Protein AF-A0A7S2MUM1-F1 (afdb_monomer)

Radius of gyration: 34.31 Å; Cα contacts (8 Å, |Δi|>4): 125; chains: 1; bounding box: 69×35×96 Å

Nearest PDB structures (foldseek):
  5k7v-assembly1_B  TM=5.198E-01  e=1.177E+00  synthetic construct
  7ue2-assembly1_A  TM=4.155E-01  e=7.382E-01  synthetic construct
  8g9j-assembly1_A  TM=4.742E-01  e=2.431E+00  synthetic construct

Solvent-accessible surface area (backbone atoms only — not comparable to full-atom values): 13646 Å² total; per-residue (Å²): 119,76,67,60,58,59,56,66,73,64,61,62,87,84,67,59,63,68,58,55,53,50,53,53,51,54,48,50,51,52,51,52,49,68,75,41,61,90,79,54,55,72,70,56,47,46,49,49,49,51,53,50,50,54,51,50,51,60,54,61,71,70,62,79,48,74,71,55,45,60,56,48,52,52,54,51,51,54,53,48,48,60,50,43,73,69,44,87,51,63,70,55,51,50,52,52,52,51,52,50,52,52,52,49,54,53,50,48,52,66,68,55,75,78,73,93,59,60,93,79,36,71,68,54,51,50,55,53,50,50,54,51,50,52,53,48,45,51,52,51,46,49,52,52,49,54,54,50,49,54,53,52,51,49,51,53,51,52,51,51,51,51,51,49,55,53,49,52,55,49,48,48,62,72,76,32,97,68,64,73,48,61,44,99,82,49,20,24,73,50,72,34,72,65,47,48,55,64,58,47,72,83,40,94,65,69,67,66,72,33,46,62,54,77,76,46,89,48,71,66,56,41,52,50,50,50,56,53,52,57,55,68,72,74,112

pLDDT: mean 83.98, std 9.62, range [52.09, 95.69]

Sequence (235 aa):
MIWGEFVLRRGWPGVNTVQVTFLLSTYSVMLAIQVWPNMVNERTLDCWYALFSITQIACDSNIDNAEEFGLWGRLSAVAQLIAAFGCSRTRLVILVSLSMAVCRAILYAKIFPTTMASLFDPNVNIVVTEIICGLWIVAISHIFHAQTFVRLHRGVVEDALRHEVVAMTRLLDLTCDVVVEMDSGLRISRPSPKLAAMLMLGSNLPVVDSRLQDFMPLASDRVHLQTVGAGLLQD

Foldseek 3Di:
DVVVVVCVVPPPPPPDPVLVVVLVVLLVVLVVCVVCVVVDDLVRLLVSLVVSLVVLLVSLLPDQEPVCNLVSLVVSLVSLLSSLLSHLDLVSSVVSLVVSLVSSVVVLCNNPVDDPDDCPDVSVVSNVVSVVSSVVSSVVSVVSSVVVVVVVVVVVVVVVVVVVVVVVVVVCVVVDVFDFDADLQQAGQDGDPSRCVVQVVPDPDDNHRDHPLVSDPDPVVSVVCVVVSVVVVVD

Mean predicted aligned error: 9.88 Å

Structure (mmCIF, N/CA/C/O backbone):
data_AF-A0A7S2MUM1-F1
#
_entry.id   AF-A0A7S2MUM1-F1
#
loop_
_atom_site.group_PDB
_atom_site.id
_atom_site.type_symbol
_atom_site.label_atom_id
_atom_site.label_alt_id
_atom_site.label_comp_id
_atom_site.label_asym_id
_atom_site.label_entity_id
_atom_site.label_seq_id
_atom_site.pdbx_PDB_ins_code
_atom_site.Cartn_x
_atom_site.Cartn_y
_atom_site.Cartn_z
_atom_site.occupancy
_atom_site.B_iso_or_equiv
_atom_site.auth_seq_id
_atom_site.auth_comp_id
_atom_site.auth_asym_id
_atom_site.auth_atom_id
_atom_site.pdbx_PDB_model_num
ATOM 1 N N . MET A 1 1 ? -9.556 -3.168 -20.787 1.00 53.12 1 MET A N 1
ATOM 2 C CA . MET A 1 1 ? -9.884 -3.997 -21.971 1.00 53.12 1 MET A CA 1
ATOM 3 C C . MET A 1 1 ? -9.702 -3.258 -23.309 1.00 53.12 1 MET A C 1
ATOM 5 O O . MET A 1 1 ? -9.272 -3.891 -24.257 1.00 53.12 1 MET A O 1
ATOM 9 N N . ILE A 1 2 ? -9.901 -1.932 -23.390 1.00 54.66 2 ILE A N 1
ATOM 10 C CA . ILE A 1 2 ? -9.771 -1.136 -24.640 1.00 54.66 2 ILE A CA 1
ATOM 11 C C . ILE A 1 2 ? -8.324 -1.059 -25.190 1.00 54.66 2 ILE A C 1
ATOM 13 O O . ILE A 1 2 ? -8.114 -0.925 -26.391 1.00 54.66 2 ILE A O 1
ATOM 17 N N . TRP A 1 3 ? -7.305 -1.204 -24.338 1.00 53.31 3 TRP A N 1
ATOM 18 C CA . TRP A 1 3 ? -5.895 -1.127 -24.753 1.00 53.31 3 TRP A CA 1
ATOM 19 C C . TRP A 1 3 ? -5.422 -2.341 -25.576 1.00 53.31 3 TRP A C 1
ATOM 21 O O . TRP A 1 3 ? -4.585 -2.196 -26.462 1.00 53.31 3 TRP A O 1
ATOM 31 N N . GLY A 1 4 ? -5.988 -3.529 -25.325 1.00 52.62 4 GLY A N 1
ATOM 32 C CA . GLY A 1 4 ? -5.563 -4.773 -25.978 1.00 52.62 4 GLY A CA 1
ATOM 33 C C . GLY A 1 4 ? -5.896 -4.821 -27.472 1.00 52.62 4 GLY A C 1
ATOM 34 O O . GLY A 1 4 ? -5.051 -5.201 -28.278 1.00 52.62 4 GLY A O 1
ATOM 35 N N . GLU A 1 5 ? -7.089 -4.362 -27.865 1.00 57.06 5 GLU A N 1
ATOM 36 C CA . GLU A 1 5 ? -7.478 -4.307 -29.284 1.00 57.06 5 GLU A CA 1
ATOM 37 C C . GLU A 1 5 ? -6.692 -3.255 -30.076 1.00 57.06 5 GLU A C 1
ATOM 39 O O . GLU A 1 5 ? -6.423 -3.448 -31.263 1.00 57.06 5 GLU A O 1
ATOM 44 N N . PHE A 1 6 ? -6.285 -2.159 -29.427 1.00 57.50 6 PHE A N 1
ATOM 45 C CA . PHE A 1 6 ? -5.524 -1.098 -30.085 1.00 57.50 6 PHE A CA 1
ATOM 46 C C . PHE A 1 6 ? -4.098 -1.546 -30.442 1.00 57.50 6 PHE A C 1
ATOM 48 O O . PHE A 1 6 ? -3.583 -1.191 -31.503 1.00 57.50 6 PHE A O 1
ATOM 55 N N . VAL A 1 7 ? -3.484 -2.371 -29.589 1.00 57.62 7 VAL A N 1
ATOM 56 C CA . VAL A 1 7 ? -2.159 -2.963 -29.833 1.00 57.62 7 VAL A CA 1
ATOM 57 C C . VAL A 1 7 ? -2.226 -4.035 -30.928 1.00 57.62 7 VAL A C 1
ATOM 59 O O . VAL A 1 7 ? -1.378 -4.051 -31.818 1.00 57.62 7 VAL A O 1
ATOM 62 N N . LEU A 1 8 ? -3.265 -4.877 -30.925 1.00 57.12 8 LEU A N 1
ATOM 63 C CA . LEU A 1 8 ? -3.425 -5.964 -31.901 1.00 57.12 8 LEU A CA 1
ATOM 64 C C . LEU A 1 8 ? -3.762 -5.482 -33.322 1.00 57.12 8 LEU A C 1
ATOM 66 O O . LEU A 1 8 ? -3.285 -6.072 -34.287 1.00 57.12 8 LEU A O 1
ATOM 70 N N . ARG A 1 9 ? -4.549 -4.407 -33.487 1.00 58.41 9 ARG A N 1
ATOM 71 C CA . ARG A 1 9 ? -4.981 -3.947 -34.825 1.00 58.41 9 ARG A CA 1
ATOM 72 C C . ARG A 1 9 ? -3.955 -3.126 -35.599 1.00 58.41 9 ARG A C 1
ATOM 74 O O . ARG A 1 9 ? -4.070 -3.049 -36.818 1.00 58.41 9 ARG A O 1
ATOM 81 N N . ARG A 1 10 ? -2.992 -2.481 -34.933 1.00 58.22 10 ARG A N 1
ATOM 82 C CA . ARG A 1 10 ? -2.017 -1.608 -35.614 1.00 58.22 10 ARG A CA 1
ATOM 83 C C . ARG A 1 10 ? -0.700 -2.274 -35.980 1.00 58.22 10 ARG A C 1
ATOM 85 O O . ARG A 1 10 ? 0.097 -1.600 -36.616 1.00 58.22 10 ARG A O 1
ATOM 92 N N . GLY A 1 11 ? -0.497 -3.545 -35.616 1.00 52.09 11 GLY A N 1
ATOM 93 C CA . GLY A 1 11 ? 0.677 -4.329 -36.003 1.00 52.09 11 GLY A CA 1
ATOM 94 C C . GLY A 1 11 ? 1.958 -3.511 -35.901 1.00 52.09 11 GLY A C 1
ATOM 95 O O . GLY A 1 11 ? 2.538 -3.194 -36.930 1.00 52.09 11 GLY A O 1
ATOM 96 N N . TRP A 1 12 ? 2.330 -3.091 -34.687 1.00 61.88 12 TRP A N 1
ATOM 97 C CA . TRP A 1 12 ? 3.538 -2.293 -34.475 1.00 61.88 12 TRP A CA 1
ATOM 98 C C . TRP A 1 12 ? 4.744 -3.109 -34.958 1.00 61.88 12 TRP A C 1
ATOM 100 O O . TRP A 1 12 ? 5.074 -4.114 -34.320 1.00 61.88 12 TRP A O 1
ATOM 110 N N . PRO A 1 13 ? 5.367 -2.745 -36.091 1.00 58.22 13 PRO A N 1
ATOM 111 C CA . PRO A 1 13 ? 6.487 -3.508 -36.607 1.00 58.22 13 PRO A CA 1
ATOM 112 C C . PRO A 1 13 ? 7.651 -3.346 -35.624 1.00 58.22 13 PRO A C 1
ATOM 114 O O . PRO A 1 13 ? 8.069 -2.229 -35.345 1.00 58.22 13 PRO A O 1
ATOM 117 N N . GLY A 1 14 ? 8.122 -4.456 -35.054 1.00 62.84 14 GLY A N 1
ATOM 118 C CA . GLY A 1 14 ? 9.277 -4.490 -34.145 1.00 62.84 14 GLY A CA 1
ATOM 119 C C . GLY A 1 14 ? 8.963 -4.883 -32.701 1.00 62.84 14 GLY A C 1
ATOM 120 O O . GLY A 1 14 ? 9.815 -5.449 -32.030 1.00 62.84 14 GLY A O 1
ATOM 121 N N . VAL A 1 15 ? 7.729 -4.711 -32.211 1.00 67.69 15 VAL A N 1
ATOM 122 C CA . VAL A 1 15 ? 7.436 -5.090 -30.817 1.00 67.69 15 VAL A CA 1
ATOM 123 C C . VAL A 1 15 ? 7.332 -6.610 -30.694 1.00 67.69 15 VAL A C 1
ATOM 125 O O . VAL A 1 15 ? 6.412 -7.234 -31.227 1.00 67.69 15 VAL A O 1
ATOM 128 N N . ASN A 1 16 ? 8.262 -7.210 -29.952 1.00 77.94 16 ASN A N 1
ATOM 129 C CA . ASN A 1 16 ? 8.275 -8.642 -29.686 1.00 77.94 16 ASN A CA 1
ATOM 130 C C . ASN A 1 16 ? 7.025 -9.046 -28.877 1.00 77.94 16 ASN A C 1
ATOM 132 O O . ASN A 1 16 ? 6.930 -8.830 -27.666 1.00 77.94 16 ASN A O 1
ATOM 136 N N . THR A 1 17 ? 6.037 -9.626 -29.563 1.00 77.69 17 THR A N 1
ATOM 137 C CA . THR A 1 17 ? 4.733 -10.027 -28.999 1.00 77.69 17 THR A CA 1
ATOM 138 C C . THR A 1 17 ? 4.868 -10.952 -27.791 1.00 77.69 17 THR A C 1
ATOM 140 O O . THR A 1 17 ? 4.042 -10.899 -26.874 1.00 77.69 17 THR A O 1
ATOM 143 N N . VAL A 1 18 ? 5.938 -11.749 -27.743 1.00 78.44 18 VAL A N 1
ATOM 144 C CA . VAL A 1 18 ? 6.259 -12.636 -26.621 1.00 78.44 18 VAL A CA 1
ATOM 145 C C . VAL A 1 18 ? 6.537 -11.833 -25.350 1.00 78.44 18 VAL A C 1
ATOM 147 O O . VAL A 1 18 ? 5.979 -12.148 -24.301 1.00 78.44 18 VAL A O 1
ATOM 150 N N . GLN A 1 19 ? 7.322 -10.755 -25.439 1.00 75.62 19 GLN A N 1
ATOM 151 C CA . GLN A 1 19 ? 7.658 -9.915 -24.286 1.00 75.62 19 GLN A CA 1
ATOM 152 C C . GLN A 1 19 ? 6.418 -9.200 -23.737 1.00 75.62 19 GLN A C 1
ATOM 154 O O . GLN A 1 19 ? 6.206 -9.176 -22.525 1.00 75.62 19 GLN A O 1
ATOM 159 N N . VAL A 1 20 ? 5.558 -8.662 -24.612 1.00 77.38 20 VAL A N 1
ATOM 160 C CA . VAL A 1 20 ? 4.323 -7.967 -24.193 1.00 77.38 20 VAL A CA 1
ATOM 161 C C . VAL A 1 20 ? 3.371 -8.930 -23.496 1.00 77.38 20 VAL A C 1
ATOM 163 O O . VAL A 1 20 ? 2.846 -8.620 -22.427 1.00 77.38 20 VAL A O 1
ATOM 166 N N . THR A 1 21 ? 3.174 -10.115 -24.073 1.00 81.44 21 THR A N 1
ATOM 167 C CA . THR A 1 21 ? 2.296 -11.142 -23.497 1.00 81.44 21 THR A CA 1
ATOM 168 C C . THR A 1 21 ? 2.823 -11.603 -22.144 1.00 81.44 21 THR A C 1
ATOM 170 O O . THR A 1 21 ? 2.059 -11.720 -21.186 1.00 81.44 21 THR A O 1
ATOM 173 N N . PHE A 1 22 ? 4.138 -11.798 -22.044 1.00 77.31 22 PHE A N 1
ATOM 174 C CA . PHE A 1 22 ? 4.784 -12.177 -20.801 1.00 77.31 22 PHE A CA 1
ATOM 175 C C . PHE A 1 22 ? 4.592 -11.105 -19.719 1.00 77.31 22 PHE A C 1
ATOM 177 O O . PHE A 1 22 ? 4.127 -11.429 -18.628 1.00 77.31 22 PHE A O 1
ATOM 184 N N . LEU A 1 23 ? 4.839 -9.828 -20.030 1.00 74.62 23 LEU A N 1
ATOM 185 C CA . LEU A 1 23 ? 4.710 -8.737 -19.060 1.00 74.62 23 LEU A CA 1
ATOM 186 C C . LEU A 1 23 ? 3.254 -8.513 -18.625 1.00 74.62 23 LEU A C 1
ATOM 188 O O . LEU A 1 23 ? 2.982 -8.300 -17.448 1.00 74.62 23 LEU A O 1
ATOM 192 N N . LEU A 1 24 ? 2.291 -8.645 -19.541 1.00 81.88 24 LEU A N 1
ATOM 193 C CA . LEU A 1 24 ? 0.866 -8.601 -19.200 1.00 81.88 24 LEU A CA 1
ATOM 194 C C . LEU A 1 24 ? 0.437 -9.786 -18.328 1.00 81.88 24 LEU A C 1
ATOM 196 O O . LEU A 1 24 ? -0.392 -9.617 -17.429 1.00 81.88 24 LEU A O 1
ATOM 200 N N . SER A 1 25 ? 0.990 -10.977 -18.571 1.00 81.44 25 SER A N 1
ATOM 201 C CA . SER A 1 25 ? 0.686 -12.165 -17.771 1.00 81.44 25 SER A CA 1
ATOM 202 C C . SER A 1 25 ? 1.197 -12.012 -16.339 1.00 81.44 25 SER A C 1
ATOM 204 O O . SER A 1 25 ? 0.434 -12.195 -15.390 1.00 81.44 25 SER A O 1
ATOM 206 N N . THR A 1 26 ? 2.443 -11.568 -16.168 1.00 75.44 26 THR A N 1
ATOM 207 C CA . THR A 1 26 ? 3.039 -11.352 -14.849 1.00 75.44 26 THR A CA 1
ATOM 208 C C . THR A 1 26 ? 2.380 -10.184 -14.123 1.00 75.44 26 THR A C 1
ATOM 210 O O . THR A 1 26 ? 2.127 -10.269 -12.923 1.00 75.44 26 THR A O 1
ATOM 213 N N . TYR A 1 27 ? 1.991 -9.140 -14.854 1.00 79.56 27 TYR A N 1
ATOM 214 C CA . TYR A 1 27 ? 1.191 -8.040 -14.329 1.00 79.56 27 TYR A CA 1
ATOM 215 C C . TYR A 1 27 ? -0.184 -8.499 -13.824 1.00 79.56 27 TYR A C 1
ATOM 217 O O . TYR A 1 27 ? -0.604 -8.119 -12.732 1.00 79.56 27 TYR A O 1
ATOM 225 N N . SER A 1 28 ? -0.870 -9.360 -14.579 1.00 84.56 28 SER A N 1
ATOM 226 C CA . SER A 1 28 ? -2.174 -9.904 -14.182 1.00 84.56 28 SER A CA 1
ATOM 227 C C . SER A 1 28 ? -2.068 -10.758 -12.918 1.00 84.56 28 SER A C 1
ATOM 229 O O . SER A 1 28 ? -2.920 -10.657 -12.039 1.00 84.56 28 SER A O 1
ATOM 231 N N . VAL A 1 29 ? -0.995 -11.546 -12.791 1.00 83.25 29 VAL A N 1
ATOM 232 C CA . VAL A 1 29 ? -0.692 -12.300 -11.564 1.00 83.25 29 VAL A CA 1
ATOM 233 C C . VAL A 1 29 ? -0.464 -11.348 -10.393 1.00 83.25 29 VAL A C 1
ATOM 235 O O . VAL A 1 29 ? -1.023 -11.559 -9.320 1.00 83.25 29 VAL A O 1
ATOM 238 N N . MET A 1 30 ? 0.290 -10.266 -10.595 1.00 80.19 30 MET A N 1
ATOM 239 C CA . MET A 1 30 ? 0.580 -9.317 -9.521 1.00 80.19 30 MET A CA 1
ATOM 240 C C . MET A 1 30 ? -0.663 -8.547 -9.063 1.00 80.19 30 MET A C 1
ATOM 242 O O . MET A 1 30 ? -0.866 -8.367 -7.864 1.00 80.19 30 MET A O 1
ATOM 246 N N . LEU A 1 31 ? -1.548 -8.174 -9.991 1.00 82.81 31 LEU A N 1
ATOM 247 C CA . LEU A 1 31 ? -2.857 -7.614 -9.654 1.00 82.81 31 LEU A CA 1
ATOM 248 C C . LEU A 1 31 ? -3.743 -8.621 -8.916 1.00 82.81 31 LEU A C 1
ATOM 250 O O . LEU A 1 31 ? -4.385 -8.255 -7.937 1.00 82.81 31 LEU A O 1
ATOM 254 N N . ALA A 1 32 ? -3.770 -9.885 -9.344 1.00 85.69 32 ALA A N 1
ATOM 255 C CA . ALA A 1 32 ? -4.538 -10.921 -8.653 1.00 85.69 32 ALA A CA 1
ATOM 256 C C . ALA A 1 32 ? -4.049 -11.112 -7.206 1.00 85.69 32 ALA A C 1
ATOM 258 O O . ALA A 1 32 ? -4.862 -11.208 -6.289 1.00 85.69 3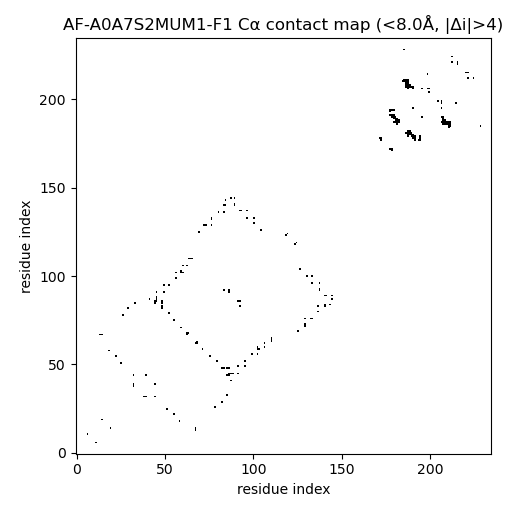2 ALA A O 1
ATOM 259 N N . ILE A 1 33 ? -2.728 -11.074 -6.990 1.00 83.62 33 ILE A N 1
ATOM 260 C CA . ILE A 1 33 ? -2.117 -11.107 -5.653 1.00 83.62 33 ILE A CA 1
ATOM 261 C C . ILE A 1 33 ? -2.550 -9.891 -4.821 1.00 83.62 33 ILE A C 1
ATOM 263 O O . ILE A 1 33 ? -2.889 -10.046 -3.650 1.00 83.62 33 ILE A O 1
ATOM 267 N N . GLN A 1 34 ? -2.594 -8.694 -5.415 1.00 79.69 34 GLN A N 1
ATOM 268 C CA . GLN A 1 34 ? -3.036 -7.475 -4.723 1.00 79.69 34 GLN A CA 1
ATOM 269 C C . GLN A 1 34 ? -4.527 -7.497 -4.353 1.00 79.69 34 GLN A C 1
ATOM 271 O O . GLN A 1 34 ? -4.909 -6.959 -3.316 1.00 79.69 34 GLN A O 1
ATOM 276 N N . VAL A 1 35 ? -5.373 -8.126 -5.172 1.00 87.31 35 VAL A N 1
ATOM 277 C CA . VAL A 1 35 ? -6.820 -8.247 -4.915 1.00 87.31 35 VAL A CA 1
ATOM 278 C C . VAL A 1 35 ? -7.124 -9.282 -3.824 1.00 87.31 35 VAL A C 1
ATOM 280 O O . VAL A 1 35 ? -8.141 -9.165 -3.138 1.00 87.31 35 VAL A O 1
ATOM 283 N N . TRP A 1 36 ? -6.239 -10.261 -3.607 1.00 87.06 36 TRP A N 1
ATOM 284 C CA . TRP A 1 36 ? -6.405 -11.312 -2.597 1.00 87.06 36 TRP A CA 1
ATOM 285 C C . TRP A 1 36 ? -5.296 -11.296 -1.533 1.00 87.06 36 TRP A C 1
ATOM 287 O O . TRP A 1 36 ? -4.544 -12.269 -1.406 1.00 87.06 36 TRP A O 1
ATOM 297 N N . PRO A 1 37 ? -5.230 -10.242 -0.695 1.00 76.69 37 PRO A N 1
ATOM 298 C CA . PRO A 1 37 ? -4.168 -10.078 0.299 1.00 76.69 37 PRO A CA 1
ATOM 299 C C . PRO A 1 37 ? -4.126 -11.218 1.328 1.00 76.69 37 PRO A C 1
ATOM 301 O O . PRO A 1 37 ? -3.069 -11.538 1.8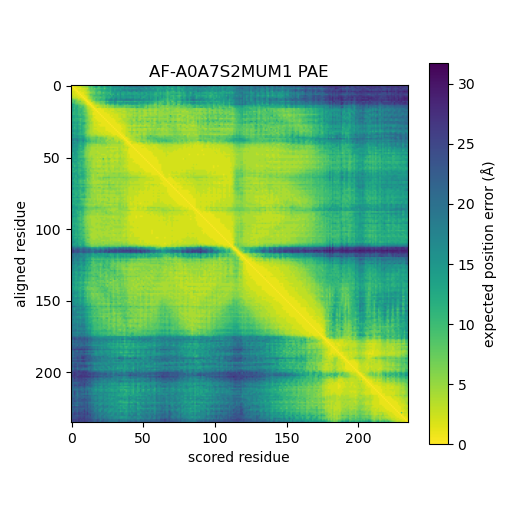57 1.00 76.69 37 PRO A O 1
ATOM 304 N N . ASN A 1 38 ? -5.252 -11.895 1.566 1.00 83.25 38 ASN A N 1
ATOM 305 C CA . ASN A 1 38 ? -5.342 -12.986 2.539 1.00 83.25 38 ASN A CA 1
ATOM 306 C C . ASN A 1 38 ? -4.689 -14.297 2.070 1.00 83.25 38 ASN A C 1
ATOM 308 O O . ASN A 1 38 ? -4.512 -15.204 2.879 1.00 83.25 38 ASN A O 1
ATOM 312 N N . MET A 1 39 ? -4.365 -14.435 0.779 1.00 82.25 39 MET A N 1
ATOM 313 C CA . MET A 1 39 ? -3.794 -15.676 0.243 1.00 82.25 39 MET A CA 1
ATOM 314 C C . MET A 1 39 ? -2.266 -15.704 0.259 1.00 82.25 39 MET A C 1
ATOM 316 O O . MET A 1 39 ? -1.679 -16.773 0.092 1.00 82.25 39 MET A O 1
ATOM 320 N N . VAL A 1 40 ? -1.605 -14.557 0.438 1.00 84.81 40 VAL A N 1
ATOM 321 C CA . VAL A 1 40 ? -0.161 -14.439 0.225 1.00 84.81 40 VAL A CA 1
ATOM 322 C C . VAL A 1 40 ? 0.508 -13.861 1.464 1.00 84.81 40 VAL A C 1
ATOM 324 O O . VAL A 1 40 ? 0.199 -12.765 1.913 1.00 84.81 40 VAL A O 1
ATOM 327 N N . ASN A 1 41 ? 1.457 -14.615 2.014 1.00 90.06 41 ASN A N 1
ATOM 328 C CA . ASN A 1 41 ? 2.305 -14.155 3.109 1.00 90.06 41 ASN A CA 1
ATOM 329 C C . ASN A 1 41 ? 3.213 -13.006 2.624 1.00 90.06 41 ASN A C 1
ATOM 331 O O . ASN A 1 41 ? 3.680 -13.036 1.484 1.00 90.06 41 ASN A O 1
ATOM 335 N N . GLU A 1 42 ? 3.543 -12.044 3.489 1.00 87.31 42 GLU A N 1
ATOM 336 C CA . GLU A 1 42 ? 4.412 -10.900 3.160 1.00 87.31 42 GLU A CA 1
ATOM 337 C C . GLU A 1 42 ? 5.736 -11.341 2.516 1.00 87.31 42 GLU A C 1
ATOM 339 O O . GLU A 1 42 ? 6.181 -10.775 1.520 1.00 87.31 42 GLU A O 1
ATOM 344 N N . ARG A 1 43 ? 6.336 -12.426 3.029 1.00 90.06 43 ARG A N 1
ATOM 345 C CA . ARG A 1 43 ? 7.580 -12.998 2.479 1.00 90.06 43 ARG A CA 1
ATOM 346 C C . ARG A 1 43 ? 7.412 -13.520 1.055 1.00 90.06 43 ARG A C 1
ATOM 348 O O . ARG A 1 43 ? 8.329 -13.418 0.244 1.00 90.06 43 ARG A O 1
ATOM 355 N N . THR A 1 44 ? 6.263 -14.122 0.770 1.00 90.44 44 THR A N 1
ATOM 356 C CA . THR A 1 44 ? 5.956 -14.668 -0.552 1.00 90.44 44 THR A CA 1
ATOM 357 C C . THR A 1 44 ? 5.743 -13.532 -1.542 1.00 90.44 44 THR A C 1
ATOM 359 O O . THR A 1 44 ? 6.209 -13.623 -2.673 1.00 90.44 44 THR A O 1
ATOM 362 N N . LEU A 1 45 ? 5.122 -12.434 -1.107 1.00 89.06 45 LEU A N 1
ATOM 363 C CA . LEU A 1 45 ? 4.942 -11.243 -1.929 1.00 89.06 45 LEU A CA 1
ATOM 364 C C . LEU A 1 45 ? 6.289 -10.587 -2.274 1.00 89.06 45 LEU A C 1
ATOM 366 O O . LEU A 1 45 ? 6.545 -10.314 -3.446 1.00 89.06 45 LEU A O 1
ATOM 370 N N . ASP A 1 46 ? 7.191 -10.428 -1.300 1.00 91.50 46 ASP A N 1
ATOM 371 C CA . ASP A 1 46 ? 8.553 -9.927 -1.550 1.00 91.50 46 ASP A CA 1
ATOM 372 C C . ASP A 1 46 ? 9.310 -10.797 -2.571 1.00 91.50 46 ASP A C 1
ATOM 374 O O . ASP A 1 46 ? 10.011 -10.281 -3.445 1.00 91.50 46 ASP A O 1
ATOM 378 N N . CYS A 1 47 ? 9.145 -12.123 -2.493 1.00 90.94 47 CYS A N 1
ATOM 379 C CA . CYS A 1 47 ? 9.736 -13.063 -3.444 1.00 90.94 47 CYS A CA 1
ATOM 380 C C . CYS A 1 47 ? 9.155 -12.894 -4.855 1.00 90.94 47 CYS A C 1
ATOM 382 O O . CYS A 1 47 ? 9.917 -12.820 -5.820 1.00 90.94 47 CYS A O 1
ATOM 384 N N . TRP A 1 48 ? 7.831 -12.758 -4.979 1.00 90.06 48 TRP A N 1
ATOM 385 C CA . TRP A 1 48 ? 7.171 -12.486 -6.257 1.00 90.06 48 TRP A CA 1
ATOM 386 C C . TRP A 1 48 ? 7.618 -11.166 -6.870 1.00 90.06 48 TRP A C 1
ATOM 388 O O . TRP A 1 48 ? 7.895 -11.115 -8.065 1.00 90.06 48 TRP A O 1
ATOM 398 N N . TYR A 1 49 ? 7.747 -10.116 -6.061 1.00 91.25 49 TYR A N 1
ATOM 399 C CA . TYR A 1 49 ? 8.250 -8.830 -6.527 1.00 91.25 49 TYR A CA 1
ATOM 400 C C . TYR A 1 49 ? 9.695 -8.940 -7.034 1.00 91.25 49 TYR A C 1
ATOM 402 O O . TYR A 1 49 ? 10.014 -8.429 -8.109 1.00 91.25 49 TYR A O 1
ATOM 410 N N . ALA A 1 50 ? 10.572 -9.640 -6.307 1.00 93.06 50 ALA A N 1
ATOM 411 C CA . ALA A 1 50 ? 11.949 -9.862 -6.743 1.00 93.06 50 ALA A CA 1
ATOM 412 C C . ALA A 1 50 ? 12.009 -10.667 -8.053 1.00 93.06 50 ALA A C 1
ATOM 414 O O . ALA A 1 50 ? 12.730 -10.286 -8.973 1.00 93.06 50 ALA A O 1
ATOM 415 N N . LEU A 1 51 ? 11.215 -11.735 -8.170 1.00 91.75 51 LEU A N 1
ATOM 416 C CA . LEU A 1 51 ? 11.141 -12.563 -9.375 1.00 91.75 51 LEU A CA 1
ATOM 417 C C . LEU A 1 51 ? 10.605 -11.774 -10.575 1.00 91.75 51 LEU A C 1
ATOM 419 O O . LEU A 1 51 ? 11.173 -11.848 -11.666 1.00 91.75 51 LEU A O 1
ATOM 423 N N . PHE A 1 52 ? 9.559 -10.974 -10.365 1.00 90.94 52 PHE A N 1
ATOM 424 C CA . PHE A 1 52 ? 9.025 -10.055 -11.366 1.00 90.94 52 PHE A CA 1
ATOM 425 C C . PHE A 1 52 ? 10.111 -9.097 -11.863 1.00 90.94 52 PHE A C 1
ATOM 427 O O . PHE A 1 52 ? 10.342 -8.993 -13.064 1.00 90.94 52 PHE A O 1
ATOM 434 N N . SER A 1 53 ? 10.846 -8.490 -10.934 1.00 92.19 53 SER A N 1
ATOM 435 C CA . SER A 1 53 ? 11.907 -7.526 -11.228 1.00 92.19 53 SER A CA 1
ATOM 436 C C . SER A 1 53 ? 13.077 -8.144 -11.995 1.00 92.19 53 SER A C 1
ATOM 438 O O . SER A 1 53 ? 13.546 -7.567 -12.969 1.00 92.19 53 SER A O 1
ATOM 440 N N . ILE A 1 54 ? 13.528 -9.341 -11.602 1.00 93.81 54 ILE A N 1
ATOM 441 C CA . ILE A 1 54 ? 14.576 -10.082 -12.322 1.00 93.81 54 ILE A CA 1
ATOM 442 C C . ILE A 1 54 ? 14.124 -10.374 -13.750 1.00 93.81 54 ILE A C 1
ATOM 444 O O . ILE A 1 54 ? 14.890 -10.196 -14.696 1.00 93.81 54 ILE A O 1
ATOM 448 N N . THR A 1 55 ? 12.873 -10.801 -13.910 1.00 90.62 55 THR A N 1
ATOM 449 C CA . THR A 1 55 ? 12.362 -11.135 -15.236 1.00 90.62 55 THR A CA 1
ATOM 450 C C . THR A 1 55 ? 12.214 -9.891 -16.106 1.00 90.62 55 THR A C 1
ATOM 452 O O . THR A 1 55 ? 12.542 -9.924 -17.284 1.00 90.62 55 THR A O 1
ATOM 455 N N . GLN A 1 56 ? 11.801 -8.773 -15.514 1.00 91.06 56 GLN A N 1
ATOM 456 C CA . GLN A 1 56 ? 11.724 -7.479 -16.178 1.00 91.06 56 GLN A CA 1
ATOM 457 C C . GLN A 1 56 ? 13.105 -6.994 -16.645 1.00 91.06 56 GLN A C 1
ATOM 459 O O . GLN A 1 56 ? 13.244 -6.603 -17.798 1.00 91.06 56 GLN A O 1
ATOM 464 N N . ILE A 1 57 ? 14.142 -7.114 -15.806 1.00 93.31 57 ILE A N 1
ATOM 465 C CA . ILE A 1 57 ? 15.537 -6.817 -16.180 1.00 93.31 57 ILE A CA 1
ATOM 466 C C . ILE A 1 57 ? 15.995 -7.706 -17.348 1.00 93.31 57 ILE A C 1
ATOM 468 O O . ILE A 1 57 ? 16.621 -7.220 -18.288 1.00 93.31 57 ILE A O 1
ATOM 472 N N . ALA A 1 58 ? 15.664 -9.001 -17.317 1.00 92.50 58 ALA A N 1
ATOM 473 C CA . ALA A 1 58 ? 15.990 -9.930 -18.400 1.00 92.50 58 ALA A CA 1
ATOM 474 C C . ALA A 1 58 ? 15.228 -9.618 -19.704 1.00 92.50 58 ALA A C 1
ATOM 476 O O . ALA A 1 58 ? 15.731 -9.871 -20.800 1.00 92.50 58 ALA A O 1
ATOM 477 N N . CYS A 1 59 ? 14.014 -9.067 -19.617 1.00 90.50 59 CYS A N 1
ATOM 478 C CA . CYS A 1 59 ? 13.292 -8.568 -20.785 1.00 90.50 59 CYS A CA 1
ATOM 479 C C . CYS A 1 59 ? 13.955 -7.305 -21.349 1.00 90.50 59 CYS A C 1
ATOM 481 O O . CYS A 1 59 ? 14.222 -7.266 -22.550 1.00 90.50 59 CYS A O 1
ATOM 483 N N . ASP A 1 60 ? 14.282 -6.329 -20.495 1.00 90.69 60 ASP A N 1
ATOM 484 C CA . ASP A 1 60 ? 14.931 -5.075 -20.897 1.00 90.69 60 ASP A CA 1
ATOM 485 C C . ASP A 1 60 ? 16.296 -5.337 -21.563 1.00 90.69 60 ASP A C 1
ATOM 487 O O . ASP A 1 60 ? 16.645 -4.676 -22.540 1.00 90.69 60 ASP A O 1
ATOM 491 N N . SER A 1 61 ? 17.052 -6.352 -21.121 1.00 92.44 61 SER A N 1
ATOM 492 C CA . SER A 1 61 ? 18.371 -6.663 -21.694 1.00 92.44 61 SER A CA 1
ATOM 493 C C . SER A 1 61 ? 18.347 -7.140 -23.153 1.00 92.44 61 SER A C 1
ATOM 495 O O . SER A 1 61 ? 19.393 -7.158 -23.800 1.00 92.44 61 SER A O 1
ATOM 497 N N . ASN A 1 62 ? 17.179 -7.544 -23.661 1.00 92.00 62 ASN A N 1
ATOM 498 C CA . ASN A 1 62 ? 16.987 -8.012 -25.038 1.00 92.00 62 ASN A CA 1
ATOM 499 C C . ASN A 1 62 ? 16.547 -6.895 -26.001 1.00 92.00 62 ASN A C 1
ATOM 501 O O . ASN A 1 62 ? 16.165 -7.186 -27.131 1.00 92.00 62 ASN A O 1
ATOM 505 N N . ILE A 1 63 ? 16.545 -5.635 -25.559 1.00 90.94 63 ILE A N 1
ATOM 506 C CA . ILE A 1 63 ? 16.209 -4.495 -26.412 1.00 90.94 63 ILE A CA 1
ATOM 507 C C . ILE A 1 63 ? 17.437 -4.114 -27.246 1.00 90.94 63 ILE A C 1
ATOM 509 O O . ILE A 1 63 ? 18.495 -3.784 -26.702 1.00 90.94 63 ILE A O 1
ATOM 513 N N . ASP A 1 64 ? 17.274 -4.122 -28.568 1.00 90.62 64 ASP A N 1
ATOM 514 C CA . ASP A 1 64 ? 18.332 -3.756 -29.519 1.00 90.62 64 ASP A CA 1
ATOM 515 C C . ASP A 1 64 ? 18.042 -2.446 -30.276 1.00 90.62 64 ASP A C 1
ATOM 517 O O . ASP A 1 64 ? 18.965 -1.829 -30.806 1.00 90.62 64 ASP A O 1
ATOM 521 N N . ASN A 1 65 ? 16.789 -1.972 -30.279 1.00 89.38 65 ASN A N 1
ATOM 522 C CA . ASN A 1 65 ? 16.351 -0.806 -31.052 1.00 89.38 65 ASN A CA 1
ATOM 523 C C . ASN A 1 65 ? 16.014 0.407 -30.163 1.00 89.38 65 ASN A C 1
ATOM 525 O O . ASN A 1 65 ? 15.402 0.276 -29.103 1.00 89.38 65 ASN A O 1
ATOM 529 N N . ALA A 1 66 ? 16.336 1.616 -30.638 1.00 86.38 66 ALA A N 1
ATOM 530 C CA . ALA A 1 66 ? 16.062 2.875 -29.932 1.00 86.38 66 ALA A CA 1
ATOM 531 C C . ALA A 1 66 ? 14.558 3.172 -29.753 1.00 86.38 66 ALA A C 1
ATOM 533 O O . ALA A 1 66 ? 14.138 3.648 -28.697 1.00 86.38 66 ALA A O 1
ATOM 534 N N . GLU A 1 67 ? 13.732 2.877 -30.763 1.00 85.69 67 GLU A N 1
ATOM 535 C CA . GLU A 1 67 ? 12.277 3.083 -30.688 1.00 85.69 67 GLU A CA 1
ATOM 536 C C . GLU A 1 67 ? 11.624 2.152 -29.657 1.00 85.69 67 GLU A C 1
ATOM 538 O O . GLU A 1 67 ? 10.778 2.577 -28.864 1.00 85.69 67 GLU A O 1
ATOM 543 N N . GLU A 1 68 ? 12.067 0.893 -29.624 1.00 86.75 68 GLU A N 1
ATOM 544 C CA . GLU A 1 68 ? 11.629 -0.094 -28.639 1.00 86.75 68 GLU A CA 1
ATOM 545 C C . GLU A 1 68 ? 12.037 0.322 -27.229 1.00 86.75 68 GLU A C 1
ATOM 547 O O . GLU A 1 68 ? 11.201 0.270 -26.329 1.00 86.75 68 GLU A O 1
ATOM 552 N N . PHE A 1 69 ? 13.269 0.810 -27.048 1.00 87.44 69 PHE A N 1
ATOM 553 C CA . PHE A 1 69 ? 13.774 1.282 -25.760 1.00 87.44 69 PHE A CA 1
ATOM 554 C C . PHE A 1 69 ? 12.863 2.347 -25.133 1.00 87.44 69 PHE A C 1
ATOM 556 O O . PHE A 1 69 ? 12.490 2.226 -23.968 1.00 87.44 69 PHE A O 1
ATOM 563 N N . GLY A 1 70 ? 12.424 3.347 -25.906 1.00 84.50 70 GLY A N 1
ATOM 564 C CA . GLY A 1 70 ? 11.569 4.421 -25.390 1.00 84.50 70 GLY A CA 1
ATOM 565 C C . GLY A 1 70 ? 10.158 3.969 -24.985 1.00 84.50 70 GLY A C 1
ATOM 566 O O . GLY A 1 70 ? 9.629 4.417 -23.963 1.00 84.50 70 GLY A O 1
ATOM 567 N N . LEU A 1 71 ? 9.523 3.087 -25.766 1.00 85.25 71 LEU A N 1
ATOM 568 C CA . LEU A 1 71 ? 8.185 2.570 -25.447 1.00 85.25 71 LEU A CA 1
ATOM 569 C C . LEU A 1 71 ? 8.236 1.580 -24.276 1.00 85.25 71 LEU A C 1
ATOM 571 O O . LEU A 1 71 ? 7.460 1.708 -23.322 1.00 85.25 71 LEU A O 1
ATOM 575 N N . TRP A 1 72 ? 9.160 0.618 -24.335 1.00 87.00 72 TRP A N 1
A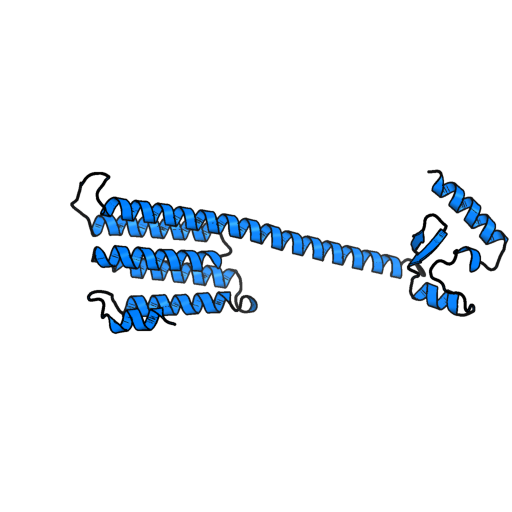TOM 576 C CA . TRP A 1 72 ? 9.353 -0.379 -23.285 1.00 87.00 72 TRP A CA 1
ATOM 577 C C . TRP A 1 72 ? 9.784 0.254 -21.974 1.00 87.00 72 TRP A C 1
ATOM 579 O O . TRP A 1 72 ? 9.237 -0.097 -20.930 1.00 87.00 72 TRP A O 1
ATOM 589 N N . GLY A 1 73 ? 10.667 1.252 -22.029 1.00 86.69 73 GLY A N 1
ATOM 590 C CA . GLY A 1 73 ? 11.111 2.023 -20.876 1.00 86.69 73 GLY A CA 1
ATOM 591 C C . GLY A 1 73 ? 9.942 2.550 -20.040 1.00 86.69 73 GLY A C 1
ATOM 592 O O . GLY A 1 73 ? 9.904 2.345 -18.819 1.00 86.69 73 GLY A O 1
ATOM 593 N N . ARG A 1 74 ? 8.927 3.123 -20.707 1.00 85.69 74 ARG A N 1
ATOM 594 C CA . ARG A 1 74 ? 7.698 3.646 -20.083 1.00 85.69 74 ARG A CA 1
ATOM 595 C C . ARG A 1 74 ? 6.793 2.547 -19.534 1.00 85.69 74 ARG A C 1
ATOM 597 O O . ARG A 1 74 ? 6.330 2.662 -18.401 1.00 85.69 74 ARG A O 1
ATOM 604 N N . LEU A 1 75 ? 6.543 1.490 -20.310 1.00 86.44 75 LEU A N 1
ATOM 605 C CA . LEU A 1 75 ? 5.708 0.363 -19.873 1.00 86.44 75 LEU A CA 1
ATOM 606 C C . LEU A 1 75 ? 6.291 -0.314 -18.633 1.00 86.44 75 LEU A C 1
ATOM 608 O O . LEU A 1 75 ? 5.587 -0.550 -17.653 1.00 86.44 75 LEU A O 1
ATOM 612 N N . SER A 1 76 ? 7.596 -0.553 -18.661 1.00 88.44 76 SER A N 1
ATOM 613 C CA . SER A 1 76 ? 8.348 -1.120 -17.554 1.00 88.44 76 SER A CA 1
ATOM 614 C C . SER A 1 76 ? 8.318 -0.203 -16.319 1.00 88.44 76 SER A C 1
ATOM 616 O O . SER A 1 76 ? 8.082 -0.686 -15.214 1.00 88.44 76 SER A O 1
ATOM 618 N N . ALA A 1 77 ? 8.438 1.122 -16.476 1.00 87.56 77 ALA A N 1
ATOM 619 C CA . ALA A 1 77 ? 8.336 2.056 -15.347 1.00 87.56 77 ALA A CA 1
ATOM 620 C C . ALA A 1 77 ? 6.948 2.027 -14.676 1.00 87.56 77 ALA A C 1
ATOM 622 O O . ALA A 1 77 ? 6.849 2.012 -13.448 1.00 87.56 77 ALA A O 1
ATOM 623 N N . VAL A 1 78 ? 5.869 1.965 -15.465 1.00 86.88 78 VAL A N 1
ATOM 624 C CA . VAL A 1 78 ? 4.499 1.828 -14.936 1.00 86.88 78 VAL A CA 1
ATOM 625 C C . VAL A 1 78 ? 4.323 0.490 -14.222 1.00 86.88 78 VAL A C 1
ATOM 627 O O . VAL A 1 78 ? 3.776 0.444 -13.120 1.00 86.88 78 VAL A O 1
ATOM 630 N N . ALA A 1 79 ? 4.814 -0.598 -14.815 1.00 88.00 79 ALA A N 1
ATOM 631 C CA . ALA A 1 79 ? 4.733 -1.921 -14.212 1.00 88.00 79 ALA A CA 1
ATOM 632 C C . ALA A 1 79 ? 5.504 -1.985 -12.883 1.00 88.00 79 ALA A C 1
ATOM 634 O O . ALA A 1 79 ? 4.997 -2.516 -11.896 1.00 88.00 79 ALA A O 1
ATOM 635 N N . GLN A 1 80 ? 6.681 -1.360 -12.832 1.00 89.38 80 GLN A N 1
ATOM 636 C CA . GLN A 1 80 ? 7.498 -1.251 -11.629 1.00 89.38 80 GLN A CA 1
ATOM 637 C C . GLN A 1 80 ? 6.815 -0.425 -10.536 1.00 89.38 80 GLN A C 1
ATOM 639 O O . GLN A 1 80 ? 6.832 -0.836 -9.380 1.00 89.38 80 GLN A O 1
ATOM 644 N N . LEU A 1 81 ? 6.174 0.698 -10.880 1.00 87.25 81 LEU A N 1
ATOM 645 C CA . LEU A 1 81 ? 5.398 1.493 -9.923 1.00 87.25 81 LEU A CA 1
ATOM 646 C C . LEU A 1 81 ? 4.293 0.649 -9.272 1.00 87.25 81 LEU A C 1
ATOM 648 O O . LEU A 1 81 ? 4.118 0.677 -8.057 1.00 87.25 81 LEU A O 1
ATOM 652 N N . ILE A 1 82 ? 3.564 -0.129 -10.073 1.00 87.44 82 ILE A N 1
ATOM 653 C CA . ILE A 1 82 ? 2.454 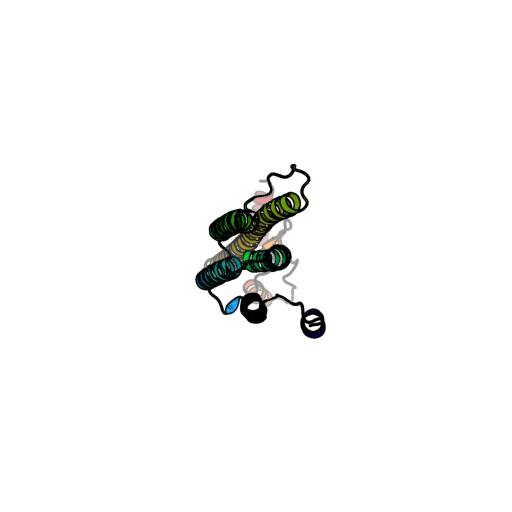-0.955 -9.580 1.00 87.44 82 ILE A CA 1
ATOM 654 C C . ILE A 1 82 ? 2.969 -2.110 -8.721 1.00 87.44 82 ILE A C 1
ATOM 656 O O . ILE A 1 82 ? 2.404 -2.393 -7.664 1.00 87.44 82 ILE A O 1
ATOM 660 N N . ALA A 1 83 ? 4.066 -2.742 -9.137 1.00 88.62 83 ALA A N 1
ATOM 661 C CA . ALA A 1 83 ? 4.726 -3.776 -8.355 1.00 88.62 83 ALA A CA 1
ATOM 662 C C . ALA A 1 83 ? 5.255 -3.217 -7.019 1.00 88.62 83 ALA A C 1
ATOM 664 O O . ALA A 1 83 ? 5.126 -3.875 -5.986 1.00 88.62 83 ALA A O 1
ATOM 665 N N . ALA A 1 84 ? 5.790 -1.990 -7.014 1.00 89.81 84 ALA A N 1
ATOM 666 C CA . ALA A 1 84 ? 6.347 -1.345 -5.827 1.00 89.81 84 ALA A CA 1
ATOM 667 C C . ALA A 1 84 ? 5.293 -1.098 -4.738 1.00 89.81 84 ALA A C 1
ATOM 669 O O . ALA A 1 84 ? 5.609 -1.243 -3.560 1.00 89.81 84 ALA A O 1
ATOM 670 N N . PHE A 1 85 ? 4.035 -0.825 -5.110 1.00 86.56 85 PHE A N 1
ATOM 671 C CA . PHE A 1 85 ? 2.928 -0.732 -4.148 1.00 86.56 85 PHE A CA 1
ATOM 672 C C . PHE A 1 85 ? 2.625 -2.050 -3.429 1.00 86.56 85 PHE A C 1
ATOM 674 O O . PHE A 1 85 ? 2.082 -2.027 -2.327 1.00 86.56 85 PHE A O 1
ATOM 681 N N . GLY A 1 86 ? 2.962 -3.193 -4.034 1.00 85.38 86 GLY A N 1
ATOM 682 C CA . GLY A 1 86 ? 2.787 -4.492 -3.393 1.00 85.38 86 GLY A CA 1
ATOM 683 C C . GLY A 1 86 ? 3.851 -4.782 -2.335 1.00 85.38 86 GLY A C 1
ATOM 684 O O . GLY A 1 86 ? 3.555 -5.438 -1.342 1.00 85.38 86 GLY A O 1
ATOM 685 N N . CYS A 1 87 ? 5.088 -4.323 -2.533 1.00 89.62 87 CYS A N 1
ATOM 686 C CA . CYS A 1 87 ? 6.218 -4.732 -1.701 1.00 89.62 87 CYS A CA 1
ATOM 687 C C . CYS A 1 87 ? 6.210 -4.027 -0.336 1.00 89.62 87 CYS A C 1
ATOM 689 O O . CYS A 1 87 ? 6.185 -2.799 -0.244 1.00 89.62 87 CYS A O 1
ATOM 691 N N . SER A 1 88 ? 6.297 -4.807 0.746 1.00 87.94 88 SER A N 1
ATOM 692 C CA . SER A 1 88 ? 6.350 -4.269 2.109 1.00 87.94 88 SER A CA 1
ATOM 693 C C . SER A 1 88 ? 7.748 -3.766 2.480 1.00 87.94 88 SER A C 1
ATOM 695 O O . SER A 1 88 ? 7.899 -2.935 3.372 1.00 87.94 88 SER A O 1
ATOM 697 N N . ARG A 1 89 ? 8.802 -4.222 1.796 1.00 91.19 89 ARG A N 1
ATOM 698 C CA . ARG A 1 89 ? 10.186 -3.848 2.112 1.00 91.19 89 ARG A CA 1
ATOM 699 C C . ARG A 1 89 ? 10.687 -2.714 1.227 1.00 91.19 89 ARG A C 1
ATOM 701 O O . ARG A 1 89 ? 11.212 -2.939 0.139 1.00 91.19 89 ARG A O 1
ATOM 708 N N . THR A 1 90 ? 10.685 -1.495 1.763 1.00 90.12 90 THR A N 1
ATOM 709 C CA . THR A 1 90 ? 11.239 -0.299 1.093 1.00 90.12 90 THR A CA 1
ATOM 710 C C . THR A 1 90 ? 12.679 -0.486 0.605 1.00 90.12 90 THR A C 1
ATOM 712 O O . THR A 1 90 ? 13.014 -0.078 -0.504 1.00 90.12 90 THR A O 1
ATOM 715 N N . ARG A 1 91 ? 13.530 -1.169 1.385 1.00 92.44 91 ARG A N 1
ATOM 716 C CA . ARG A 1 91 ? 14.918 -1.488 0.992 1.00 92.44 91 ARG A CA 1
ATOM 717 C C . ARG A 1 91 ? 14.987 -2.294 -0.304 1.00 92.44 91 ARG A C 1
ATOM 719 O O . ARG A 1 91 ? 15.887 -2.077 -1.109 1.00 92.44 91 ARG A O 1
ATOM 726 N N . LEU A 1 92 ? 14.045 -3.213 -0.497 1.00 92.88 92 LEU A N 1
ATOM 727 C CA . LEU A 1 92 ? 14.003 -4.088 -1.659 1.00 92.88 92 LEU A CA 1
ATOM 728 C C . LEU A 1 92 ? 13.518 -3.319 -2.896 1.00 92.88 92 LEU A C 1
ATOM 730 O O . LEU A 1 92 ? 14.122 -3.445 -3.959 1.00 92.88 92 LEU A O 1
ATOM 734 N N . VAL A 1 93 ? 12.525 -2.435 -2.737 1.00 92.12 93 VAL A N 1
ATOM 735 C CA . VAL A 1 93 ? 12.087 -1.502 -3.793 1.00 92.12 93 VAL A CA 1
ATOM 736 C C . VAL A 1 93 ? 13.238 -0.599 -4.246 1.00 92.12 93 VAL A C 1
ATOM 738 O O . VAL A 1 93 ? 13.462 -0.460 -5.448 1.00 92.12 93 VAL A O 1
ATOM 741 N N . ILE A 1 94 ? 14.007 -0.032 -3.309 1.00 90.56 94 ILE A N 1
ATOM 742 C CA . ILE A 1 94 ? 15.173 0.811 -3.621 1.00 90.56 94 ILE A CA 1
ATOM 743 C C . ILE A 1 94 ? 16.232 0.012 -4.385 1.00 90.56 94 ILE A C 1
ATOM 745 O O . ILE A 1 94 ? 16.678 0.456 -5.441 1.00 90.56 94 ILE A O 1
ATOM 749 N N . LEU A 1 95 ? 16.612 -1.170 -3.886 1.00 93.44 95 LEU A N 1
ATOM 750 C CA . LEU A 1 95 ? 17.637 -2.009 -4.513 1.00 93.44 95 LEU A CA 1
ATOM 751 C C . LEU A 1 95 ? 17.246 -2.387 -5.944 1.00 93.44 95 LEU A C 1
ATOM 753 O O . LEU A 1 95 ? 18.043 -2.209 -6.863 1.00 93.44 95 LEU A O 1
ATOM 757 N N . VAL A 1 96 ? 16.008 -2.844 -6.144 1.00 92.56 96 VAL A N 1
ATOM 758 C CA . VAL A 1 96 ? 15.493 -3.183 -7.475 1.00 92.56 96 VAL A CA 1
ATOM 759 C C . VAL A 1 96 ? 15.483 -1.959 -8.387 1.00 92.56 96 VAL A C 1
ATOM 761 O O . VAL A 1 96 ? 15.948 -2.041 -9.521 1.00 92.56 96 VAL A O 1
ATOM 764 N N . SER A 1 97 ? 15.021 -0.810 -7.893 1.00 90.56 97 SER A N 1
ATOM 765 C CA . SER A 1 97 ? 14.955 0.416 -8.695 1.00 90.56 97 SER A CA 1
ATOM 766 C C . SER A 1 97 ? 16.333 0.898 -9.133 1.00 90.56 97 SER A C 1
ATOM 768 O O . SER A 1 97 ? 16.510 1.268 -10.292 1.00 90.56 97 SER A O 1
ATOM 770 N N . LEU A 1 98 ? 17.330 0.808 -8.249 1.00 90.50 98 LEU A N 1
ATOM 771 C CA . LEU A 1 98 ? 18.722 1.087 -8.590 1.00 90.50 98 LEU A CA 1
ATOM 772 C C . LEU A 1 98 ? 19.268 0.081 -9.608 1.00 90.50 98 LEU A C 1
ATOM 774 O O . LEU A 1 98 ? 19.897 0.491 -10.579 1.00 90.50 98 LEU A O 1
ATOM 778 N N . SER A 1 99 ? 18.998 -1.217 -9.435 1.00 92.62 99 SER A N 1
ATOM 779 C CA . SER A 1 99 ? 19.457 -2.242 -10.384 1.00 92.62 99 SER A CA 1
ATOM 780 C C . SER A 1 99 ? 18.875 -2.042 -11.786 1.00 92.62 99 SER A C 1
ATOM 782 O O . SER A 1 99 ? 19.592 -2.168 -12.777 1.00 92.62 99 SER A O 1
ATOM 784 N N . MET A 1 100 ? 17.607 -1.632 -11.867 1.00 91.06 100 MET A N 1
ATOM 785 C CA . MET A 1 100 ? 16.926 -1.336 -13.122 1.00 91.06 100 MET A CA 1
ATOM 786 C C . MET A 1 100 ? 17.493 -0.077 -13.785 1.00 91.06 100 MET A C 1
ATOM 788 O O . MET A 1 100 ? 17.780 -0.082 -14.980 1.00 91.06 100 MET A O 1
ATOM 792 N N . ALA A 1 101 ? 17.734 0.981 -13.004 1.00 88.69 101 ALA A N 1
ATOM 793 C CA . ALA A 1 101 ? 18.370 2.201 -13.495 1.00 88.69 101 ALA A CA 1
ATOM 794 C C . ALA A 1 101 ? 19.780 1.930 -14.050 1.00 88.69 101 ALA A C 1
ATOM 796 O O . ALA A 1 101 ? 20.125 2.426 -15.120 1.00 88.69 101 ALA A O 1
ATOM 797 N N . VAL A 1 102 ? 20.574 1.098 -13.365 1.00 91.50 102 VAL A N 1
ATOM 798 C CA . VAL A 1 102 ? 21.903 0.677 -13.839 1.00 91.50 102 VAL A CA 1
ATOM 799 C C . VAL A 1 102 ? 21.795 -0.143 -15.125 1.00 91.50 102 VAL A C 1
ATOM 801 O O . VAL A 1 102 ? 22.516 0.138 -16.079 1.00 91.50 102 VAL A O 1
ATOM 804 N N . CYS A 1 103 ? 20.876 -1.113 -15.189 1.00 93.12 103 CYS A N 1
ATOM 805 C CA . CYS A 1 103 ? 20.643 -1.912 -16.394 1.00 93.12 103 CYS A CA 1
ATOM 806 C C . CYS A 1 103 ? 20.313 -1.023 -17.603 1.00 93.12 103 CYS A C 1
ATOM 808 O O . CYS A 1 103 ? 20.925 -1.153 -18.663 1.00 93.12 103 CYS A O 1
ATOM 810 N N . ARG A 1 104 ? 19.422 -0.047 -17.421 1.00 89.69 104 ARG A N 1
ATOM 811 C CA . ARG A 1 104 ? 19.044 0.896 -18.477 1.00 89.69 104 ARG A CA 1
ATOM 812 C C . ARG A 1 104 ? 20.153 1.852 -18.869 1.00 89.69 104 ARG A C 1
ATOM 814 O O . ARG A 1 104 ? 20.290 2.141 -20.050 1.00 89.69 104 ARG A O 1
ATOM 821 N N . ALA A 1 105 ? 20.969 2.308 -17.922 1.00 88.88 105 ALA A N 1
ATOM 822 C CA . ALA A 1 105 ? 22.142 3.119 -18.235 1.00 88.88 105 ALA A CA 1
ATOM 823 C C . ALA A 1 105 ? 23.140 2.347 -19.119 1.00 88.88 105 ALA A C 1
ATOM 825 O O . ALA A 1 105 ? 23.677 2.904 -20.076 1.00 88.88 105 ALA A O 1
ATOM 826 N N . ILE A 1 106 ? 23.341 1.051 -18.845 1.00 91.62 106 ILE A N 1
ATOM 827 C CA . ILE A 1 106 ? 24.182 0.167 -19.668 1.00 91.62 106 ILE A CA 1
ATOM 828 C C . ILE A 1 106 ? 23.568 -0.023 -21.063 1.00 91.62 106 ILE A C 1
ATOM 830 O O . ILE A 1 106 ? 24.274 0.092 -22.064 1.00 91.62 106 ILE A O 1
ATOM 834 N N . LEU A 1 107 ? 22.258 -0.277 -21.148 1.00 91.69 107 LEU A N 1
ATOM 835 C CA . LEU A 1 107 ? 21.555 -0.424 -22.428 1.00 91.69 107 LEU A CA 1
ATOM 836 C C . LEU A 1 107 ? 21.573 0.860 -23.253 1.00 91.69 107 LEU A C 1
ATOM 838 O O . LEU A 1 107 ? 21.797 0.805 -24.456 1.00 91.69 107 LEU A O 1
ATOM 842 N N . TYR A 1 108 ? 21.419 2.016 -22.612 1.00 89.38 108 TYR A N 1
ATOM 843 C CA . TYR A 1 108 ? 21.542 3.308 -23.272 1.00 89.38 108 TYR A CA 1
ATOM 844 C C . TYR A 1 108 ? 22.930 3.478 -23.901 1.00 89.38 108 TYR A C 1
ATOM 846 O O . TYR A 1 108 ? 23.035 3.815 -25.078 1.00 89.38 108 TYR A O 1
ATOM 854 N N . ALA A 1 109 ? 23.996 3.160 -23.158 1.00 89.56 109 ALA A N 1
ATOM 855 C CA . ALA A 1 109 ? 25.358 3.203 -23.687 1.00 89.56 109 ALA A CA 1
ATOM 856 C C . ALA A 1 109 ? 25.575 2.220 -24.857 1.00 89.56 109 ALA A C 1
ATOM 858 O O . ALA A 1 109 ? 26.324 2.529 -25.782 1.00 89.56 109 ALA A O 1
ATOM 859 N N . LYS A 1 110 ? 24.906 1.056 -24.840 1.00 91.19 110 LYS A N 1
ATOM 860 C CA . LYS A 1 110 ? 24.940 0.062 -25.928 1.00 91.19 110 LYS A CA 1
ATOM 861 C C . LYS A 1 110 ? 24.205 0.553 -27.184 1.00 91.19 110 LYS A C 1
ATOM 863 O O . LYS A 1 110 ? 24.722 0.378 -28.282 1.00 91.19 110 LYS A O 1
ATOM 868 N N . ILE A 1 111 ? 23.009 1.123 -27.029 1.00 90.00 111 ILE A N 1
ATOM 869 C CA . ILE A 1 111 ? 22.124 1.513 -28.143 1.00 90.00 111 ILE A CA 1
ATOM 870 C C . ILE A 1 111 ? 22.581 2.833 -28.786 1.00 90.00 111 ILE A C 1
ATOM 872 O O . ILE A 1 111 ? 22.444 3.003 -29.996 1.00 90.00 111 ILE A O 1
ATOM 876 N N . PHE A 1 112 ? 23.185 3.741 -28.011 1.00 87.56 112 PHE A N 1
ATOM 877 C CA . PHE A 1 112 ? 23.630 5.063 -28.471 1.00 87.56 112 PHE A CA 1
ATOM 878 C C . PHE A 1 112 ? 25.156 5.262 -28.316 1.00 87.56 112 PHE A C 1
ATOM 880 O O . PHE A 1 112 ? 25.592 6.165 -27.599 1.00 87.56 112 PHE A O 1
ATOM 887 N N . PRO A 1 113 ? 26.006 4.448 -28.976 1.00 80.94 113 PRO A N 1
ATOM 888 C CA . PRO A 1 113 ? 27.445 4.397 -28.697 1.00 80.94 113 PRO A CA 1
ATOM 889 C C . PRO A 1 113 ? 28.252 5.624 -29.164 1.00 80.94 113 PRO A C 1
ATOM 891 O O . PRO A 1 113 ? 29.408 5.769 -28.771 1.00 80.94 113 PRO A O 1
ATOM 894 N N . THR A 1 114 ? 27.705 6.497 -30.017 1.00 67.69 114 THR A N 1
ATOM 895 C CA . THR A 1 114 ? 28.513 7.486 -30.767 1.00 67.69 114 THR A CA 1
ATOM 896 C C . THR A 1 114 ? 27.982 8.915 -30.776 1.00 67.69 114 THR A C 1
ATO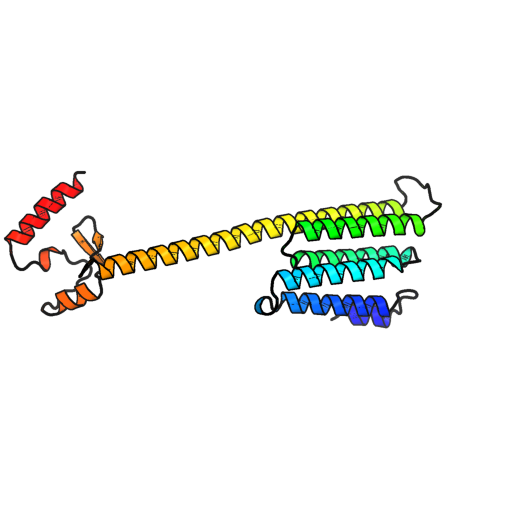M 898 O O . THR A 1 114 ? 28.616 9.798 -31.354 1.00 67.69 114 THR A O 1
ATOM 901 N N . THR A 1 115 ? 26.868 9.203 -30.109 1.00 56.75 115 THR A N 1
ATOM 902 C CA . THR A 1 115 ? 26.251 10.532 -30.178 1.00 56.75 115 THR A CA 1
ATOM 903 C C . THR A 1 115 ? 26.634 11.361 -28.953 1.00 56.75 115 THR A C 1
ATOM 905 O O . THR A 1 115 ? 25.848 11.554 -28.033 1.00 56.75 115 THR A O 1
ATOM 908 N N . MET A 1 116 ? 27.865 11.890 -28.940 1.00 56.31 116 MET A N 1
ATOM 909 C CA . MET A 1 116 ? 28.211 13.065 -28.123 1.00 56.31 116 MET A CA 1
ATOM 910 C C . MET A 1 116 ? 27.539 14.306 -28.726 1.00 56.31 116 MET A C 1
ATOM 912 O O . MET A 1 116 ? 28.200 15.204 -29.243 1.00 56.31 116 MET A O 1
ATOM 916 N N . ALA A 1 117 ? 26.211 14.333 -28.736 1.00 55.78 117 ALA A N 1
ATOM 917 C CA . ALA A 1 117 ? 25.451 15.512 -29.105 1.00 55.78 117 ALA A CA 1
ATOM 918 C C . ALA A 1 117 ? 24.969 16.191 -27.825 1.00 55.78 117 ALA A C 1
ATOM 920 O O . ALA A 1 117 ? 24.621 15.536 -26.849 1.00 55.78 117 ALA A O 1
ATOM 921 N N . SER A 1 118 ? 25.048 17.518 -27.846 1.00 69.94 118 SER A N 1
ATOM 922 C CA . SER A 1 118 ? 24.599 18.496 -26.852 1.00 69.94 118 SER A CA 1
ATOM 923 C C . SER A 1 118 ? 23.605 18.004 -25.791 1.00 69.94 118 SER A C 1
ATOM 925 O O . SER A 1 118 ? 22.679 17.271 -26.109 1.00 69.94 118 SER A O 1
ATOM 927 N N . LEU A 1 119 ? 23.669 18.567 -24.577 1.00 66.25 119 LEU A N 1
ATOM 928 C CA . LEU A 1 119 ? 22.686 18.380 -23.487 1.00 66.25 119 LEU A CA 1
ATOM 929 C C . LEU A 1 119 ? 21.200 18.525 -23.896 1.00 66.25 119 LEU A C 1
ATOM 931 O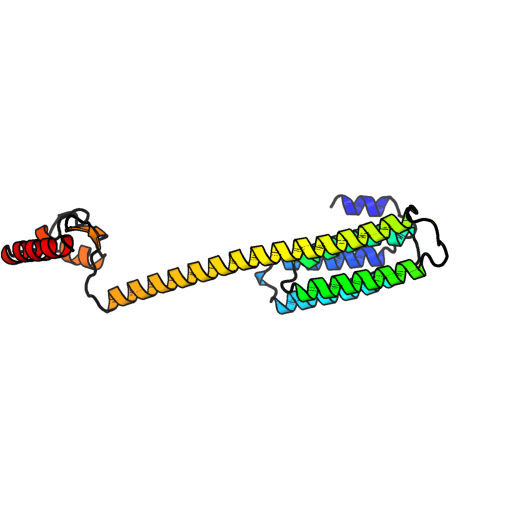 O . LEU A 1 119 ? 20.323 18.129 -23.138 1.00 66.25 119 LEU A O 1
ATOM 935 N N . PHE A 1 120 ? 20.917 19.089 -25.072 1.00 72.00 120 PHE A N 1
ATOM 936 C CA . PHE A 1 120 ? 19.583 19.251 -25.648 1.00 72.00 120 PHE A CA 1
ATOM 937 C C . PHE A 1 120 ? 19.173 18.145 -26.634 1.00 72.00 120 PHE A C 1
ATOM 939 O O . PHE A 1 120 ? 18.133 18.274 -27.278 1.00 72.00 120 PHE A O 1
ATOM 946 N N . ASP A 1 121 ? 19.959 17.076 -26.779 1.00 79.75 121 ASP A N 1
ATOM 947 C CA . ASP A 1 121 ? 19.565 15.942 -27.608 1.00 79.75 121 ASP A CA 1
ATOM 948 C C . ASP A 1 121 ? 18.300 15.293 -27.001 1.00 79.75 121 ASP A C 1
ATOM 950 O O . ASP A 1 121 ? 18.277 14.991 -25.798 1.00 79.75 121 ASP A O 1
ATOM 954 N N . PRO A 1 122 ? 17.222 15.090 -27.783 1.00 78.62 122 PRO A N 1
ATOM 955 C CA . PRO A 1 122 ? 16.005 14.427 -27.312 1.00 78.62 122 PRO A CA 1
ATOM 956 C C . PRO A 1 122 ? 16.273 13.089 -26.608 1.00 78.62 122 PRO A C 1
ATOM 958 O O . PRO A 1 122 ? 15.526 12.733 -25.697 1.00 78.62 122 PRO A O 1
ATOM 961 N N . ASN A 1 123 ? 17.352 12.385 -26.957 1.00 78.69 123 ASN A N 1
ATOM 962 C CA . ASN A 1 123 ? 17.730 11.123 -26.321 1.00 78.69 123 ASN A CA 1
ATOM 963 C C . ASN A 1 123 ? 18.185 11.299 -24.860 1.00 78.69 123 ASN A C 1
ATOM 965 O O . ASN A 1 123 ? 17.809 10.506 -23.995 1.00 78.69 123 ASN A O 1
ATOM 969 N N . VAL A 1 124 ? 18.909 12.382 -24.549 1.00 78.75 124 VAL A N 1
ATOM 970 C CA . VAL A 1 124 ? 19.329 12.708 -23.174 1.00 78.75 124 VAL A CA 1
ATOM 971 C C . VAL A 1 124 ? 18.112 13.043 -22.312 1.00 78.75 124 VAL A C 1
ATOM 973 O O . VAL A 1 124 ? 18.007 12.580 -21.175 1.00 78.75 124 VAL A O 1
ATOM 976 N N . ASN A 1 125 ? 17.145 13.778 -22.871 1.00 82.31 125 ASN A N 1
ATOM 977 C CA . ASN A 1 125 ? 15.898 14.101 -22.176 1.00 82.31 125 ASN A CA 1
ATOM 978 C C . ASN A 1 125 ? 15.108 12.843 -21.786 1.00 82.31 125 ASN A C 1
ATOM 980 O O . ASN A 1 125 ? 14.502 12.821 -20.713 1.00 82.31 125 ASN A O 1
ATOM 984 N N . ILE A 1 126 ? 15.132 11.787 -22.607 1.00 80.69 126 ILE A N 1
ATOM 985 C CA . ILE A 1 126 ? 14.464 10.515 -22.293 1.00 80.69 126 ILE A CA 1
ATOM 986 C C . ILE A 1 126 ? 15.098 9.873 -21.054 1.00 80.69 126 ILE A C 1
ATOM 988 O O . ILE A 1 126 ? 14.382 9.575 -20.100 1.00 80.69 126 ILE A O 1
ATOM 992 N N . VAL A 1 127 ? 16.427 9.738 -21.017 1.00 79.12 127 VAL A N 1
ATOM 993 C CA . VAL A 1 127 ? 17.140 9.134 -19.874 1.00 79.12 127 VAL A CA 1
ATOM 994 C C . VAL A 1 127 ? 16.921 9.928 -18.592 1.00 79.12 127 VAL A C 1
ATOM 996 O O . VAL A 1 127 ? 16.615 9.355 -17.547 1.00 79.12 127 VAL A O 1
ATOM 999 N N . VAL A 1 128 ? 17.035 11.256 -18.663 1.00 83.69 128 VAL A N 1
ATOM 1000 C CA . VAL A 1 128 ? 16.799 12.132 -17.507 1.00 83.69 128 VAL A CA 1
ATOM 1001 C C . VAL A 1 128 ? 15.367 11.974 -16.996 1.00 83.69 128 VAL A C 1
ATOM 1003 O O . VAL A 1 128 ? 15.162 11.832 -15.790 1.00 83.69 128 VAL A O 1
ATOM 1006 N N . THR A 1 129 ? 14.382 11.930 -17.897 1.00 83.75 129 THR A N 1
ATOM 1007 C CA . THR A 1 129 ? 12.978 11.697 -17.532 1.00 83.75 129 THR A CA 1
ATOM 1008 C C . THR A 1 129 ? 12.808 10.352 -16.828 1.00 83.75 129 THR A C 1
ATOM 1010 O O . THR A 1 129 ? 12.128 10.286 -15.808 1.00 83.75 129 THR A O 1
ATOM 1013 N N . GLU A 1 130 ? 13.454 9.288 -17.308 1.00 80.56 130 GLU A N 1
ATOM 1014 C CA . GLU A 1 130 ? 13.377 7.971 -16.670 1.00 80.56 130 GLU A CA 1
ATOM 1015 C C . GLU A 1 130 ? 14.005 7.940 -15.275 1.00 80.56 130 GLU A C 1
ATOM 1017 O O . GLU A 1 130 ? 13.406 7.386 -14.353 1.00 80.56 130 GLU A O 1
ATOM 1022 N N . ILE A 1 131 ? 15.170 8.570 -15.091 1.00 83.75 131 ILE A N 1
ATOM 1023 C CA . ILE A 1 131 ? 15.818 8.681 -13.776 1.00 83.75 131 ILE A CA 1
ATOM 1024 C C . ILE A 1 131 ? 14.904 9.436 -12.808 1.00 83.75 131 ILE A C 1
ATOM 1026 O O . ILE A 1 131 ? 14.682 8.986 -11.682 1.00 83.75 131 ILE A O 1
ATOM 1030 N N . ILE A 1 132 ? 14.330 10.556 -13.254 1.00 87.25 132 ILE A N 1
ATOM 1031 C CA . ILE A 1 132 ? 13.382 11.345 -12.463 1.00 87.25 132 ILE A CA 1
ATOM 1032 C C . ILE A 1 132 ? 12.156 10.499 -12.104 1.00 87.25 132 ILE A C 1
ATOM 1034 O O . ILE A 1 132 ? 11.767 10.463 -10.938 1.00 87.25 132 ILE A O 1
ATOM 1038 N N . CYS A 1 133 ? 11.573 9.770 -13.060 1.00 84.44 133 CYS A N 1
ATOM 1039 C CA . CYS A 1 133 ? 10.462 8.855 -12.799 1.00 84.44 133 CYS A CA 1
ATOM 1040 C C . CYS A 1 133 ? 10.832 7.778 -11.769 1.00 84.44 133 CYS A C 1
ATOM 1042 O O . CYS A 1 133 ? 10.052 7.535 -10.851 1.00 84.44 133 CYS A O 1
ATOM 1044 N N . GLY A 1 134 ? 12.020 7.177 -11.862 1.00 81.94 134 GLY A N 1
ATOM 1045 C CA . GLY A 1 134 ? 12.512 6.202 -10.885 1.00 81.94 134 GLY A CA 1
ATOM 1046 C C . GLY A 1 134 ? 12.612 6.783 -9.472 1.00 81.94 134 GLY A C 1
ATOM 1047 O O . GLY A 1 134 ? 12.133 6.174 -8.514 1.00 81.94 134 GLY A O 1
ATOM 1048 N N . LEU A 1 135 ? 13.155 7.996 -9.336 1.00 87.06 135 LEU A N 1
ATOM 1049 C CA . LEU A 1 135 ? 13.215 8.706 -8.053 1.00 87.06 135 LEU A CA 1
ATOM 1050 C C . LEU A 1 135 ? 11.815 9.002 -7.496 1.00 87.06 135 LEU A C 1
ATOM 1052 O O . LEU A 1 135 ? 11.577 8.810 -6.302 1.00 87.06 135 LEU A O 1
ATOM 1056 N N . TRP A 1 136 ? 10.873 9.405 -8.353 1.00 90.12 136 TRP A N 1
ATOM 1057 C CA . TRP A 1 136 ? 9.476 9.613 -7.965 1.00 90.12 136 TRP A CA 1
ATOM 1058 C C . TRP A 1 136 ? 8.807 8.329 -7.472 1.00 90.12 136 TRP A C 1
ATOM 1060 O O . TRP A 1 136 ? 8.130 8.362 -6.446 1.00 90.12 136 TRP A O 1
ATOM 1070 N N . ILE A 1 137 ? 9.021 7.197 -8.151 1.00 85.06 137 ILE A N 1
ATOM 1071 C CA . ILE A 1 137 ? 8.495 5.890 -7.729 1.00 85.06 137 ILE A CA 1
ATOM 1072 C C . ILE A 1 137 ? 8.999 5.549 -6.323 1.00 85.06 137 ILE A C 1
ATOM 1074 O O . ILE A 1 137 ? 8.205 5.169 -5.459 1.00 85.06 137 ILE A O 1
ATOM 1078 N N . VAL A 1 138 ? 10.297 5.734 -6.062 1.00 86.62 138 VAL A N 1
ATOM 1079 C CA . VAL A 1 138 ? 10.895 5.488 -4.740 1.00 86.62 138 VAL A CA 1
ATOM 1080 C C . VAL A 1 138 ? 10.299 6.418 -3.680 1.00 86.62 138 VAL A C 1
ATOM 1082 O O . VAL A 1 138 ? 9.916 5.952 -2.606 1.00 86.62 138 VAL A O 1
ATOM 1085 N N . ALA A 1 139 ? 10.168 7.713 -3.980 1.00 90.38 139 ALA A N 1
ATOM 1086 C CA . ALA A 1 139 ? 9.611 8.695 -3.052 1.00 90.38 139 ALA A CA 1
ATOM 1087 C C . ALA A 1 139 ? 8.146 8.391 -2.695 1.00 90.38 139 ALA A C 1
ATOM 1089 O O . ALA A 1 139 ? 7.793 8.355 -1.515 1.00 90.38 139 ALA A O 1
ATOM 1090 N N . ILE A 1 140 ? 7.301 8.113 -3.695 1.00 88.56 140 ILE A N 1
ATOM 1091 C CA . ILE A 1 140 ? 5.884 7.775 -3.496 1.00 88.56 140 ILE A CA 1
ATOM 1092 C C . ILE A 1 140 ? 5.750 6.475 -2.702 1.00 88.56 140 ILE A C 1
ATOM 1094 O O . ILE A 1 140 ? 4.979 6.426 -1.744 1.00 88.56 140 ILE A O 1
ATOM 1098 N N . SER A 1 141 ? 6.534 5.450 -3.046 1.00 85.88 141 SER A N 1
ATOM 1099 C CA . SER A 1 141 ? 6.527 4.168 -2.330 1.00 85.88 141 SER A CA 1
ATOM 1100 C C . SER A 1 141 ? 6.913 4.350 -0.861 1.00 85.88 141 SER A C 1
ATOM 1102 O O . SER A 1 141 ? 6.270 3.792 0.026 1.00 85.88 141 SER A O 1
ATOM 1104 N N . HIS A 1 142 ? 7.919 5.185 -0.579 1.00 88.44 142 HIS A N 1
ATOM 1105 C CA . HIS A 1 142 ? 8.330 5.499 0.787 1.00 88.44 142 HIS A CA 1
ATOM 1106 C C . HIS A 1 142 ? 7.229 6.226 1.573 1.00 88.44 142 HIS A C 1
ATOM 1108 O O . HIS A 1 142 ? 6.933 5.848 2.707 1.00 88.44 142 HIS A O 1
ATOM 1114 N N . ILE A 1 143 ? 6.589 7.239 0.977 1.00 92.19 143 ILE A N 1
ATOM 1115 C CA . ILE A 1 143 ? 5.482 7.976 1.609 1.00 92.19 143 ILE A CA 1
ATOM 1116 C C . ILE A 1 143 ? 4.307 7.037 1.894 1.00 92.19 143 ILE A C 1
ATOM 1118 O O . ILE A 1 143 ? 3.776 7.033 3.005 1.00 92.19 143 ILE A O 1
ATOM 1122 N N . PHE A 1 144 ? 3.921 6.218 0.916 1.00 87.75 144 PHE A N 1
ATOM 1123 C CA . PHE A 1 144 ? 2.825 5.266 1.057 1.00 87.75 144 PHE A CA 1
ATOM 1124 C C . PHE A 1 144 ? 3.104 4.248 2.168 1.00 87.75 144 PHE A C 1
ATOM 1126 O O . PHE A 1 144 ? 2.239 3.988 3.007 1.00 87.75 144 PHE A O 1
ATOM 1133 N N . HIS A 1 145 ? 4.329 3.722 2.230 1.00 87.44 145 HIS A N 1
ATOM 1134 C CA . HIS A 1 145 ? 4.727 2.783 3.270 1.00 87.44 145 HIS A CA 1
ATOM 1135 C C . HIS A 1 145 ? 4.717 3.429 4.663 1.00 87.44 145 HIS A C 1
ATOM 1137 O O . HIS A 1 145 ? 4.163 2.858 5.600 1.00 87.44 145 HIS A O 1
ATOM 1143 N N . ALA A 1 146 ? 5.236 4.655 4.793 1.00 89.19 146 ALA A N 1
ATOM 1144 C CA . ALA A 1 146 ? 5.194 5.404 6.048 1.00 89.19 146 ALA A CA 1
ATOM 1145 C C . ALA A 1 146 ? 3.749 5.654 6.522 1.00 89.19 146 ALA A C 1
ATOM 1147 O O . ALA A 1 146 ? 3.436 5.462 7.696 1.00 89.19 146 ALA A O 1
ATOM 1148 N N . GLN A 1 147 ? 2.842 6.025 5.612 1.00 91.12 147 GLN A N 1
ATOM 1149 C CA . GLN A 1 147 ? 1.428 6.226 5.943 1.00 91.12 147 GLN A CA 1
ATOM 1150 C C . GLN A 1 147 ? 0.728 4.923 6.337 1.00 91.12 147 GLN A C 1
ATOM 1152 O O . GLN A 1 147 ? -0.049 4.903 7.294 1.00 91.12 147 GLN A O 1
ATOM 1157 N N . THR A 1 148 ? 1.008 3.836 5.619 1.00 87.69 148 THR A N 1
ATOM 1158 C CA . THR A 1 148 ? 0.430 2.515 5.896 1.00 87.69 148 THR A CA 1
ATOM 1159 C C . THR A 1 148 ? 0.892 2.001 7.255 1.00 87.69 148 THR A C 1
ATOM 1161 O O . THR A 1 148 ? 0.065 1.552 8.045 1.00 87.69 148 THR A O 1
ATOM 1164 N N . PHE A 1 149 ? 2.177 2.166 7.577 1.00 88.31 149 PHE A N 1
ATOM 1165 C CA . PHE A 1 149 ? 2.728 1.819 8.884 1.00 88.31 149 PHE A CA 1
ATOM 1166 C C . PHE A 1 149 ? 2.035 2.578 10.019 1.00 88.31 149 PHE A C 1
ATOM 1168 O O . PHE A 1 149 ? 1.597 1.962 10.985 1.00 88.31 149 PHE A O 1
ATOM 1175 N N . VAL A 1 150 ? 1.865 3.900 9.894 1.00 92.06 150 VAL A N 1
ATOM 1176 C CA . VAL A 1 150 ? 1.184 4.704 10.924 1.00 92.06 150 VAL A CA 1
ATOM 1177 C C . VAL A 1 150 ? -0.265 4.258 11.118 1.00 92.06 150 VAL A C 1
ATOM 1179 O O . VAL A 1 150 ? -0.729 4.176 12.2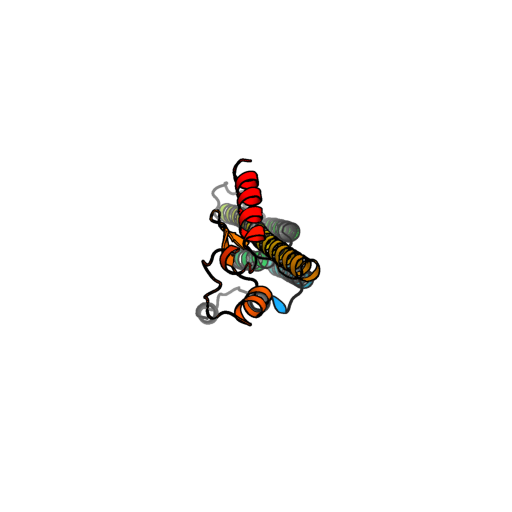55 1.00 92.06 150 VAL A O 1
ATOM 1182 N N . ARG A 1 151 ? -0.988 3.951 10.035 1.00 90.50 151 ARG A N 1
ATOM 1183 C CA . ARG A 1 151 ? -2.374 3.461 10.118 1.00 90.50 151 ARG A CA 1
ATOM 1184 C C . ARG A 1 151 ? -2.459 2.096 10.794 1.00 90.50 151 ARG A C 1
ATOM 1186 O O . ARG A 1 151 ? -3.264 1.934 11.703 1.00 90.50 151 ARG A O 1
ATOM 1193 N N . LEU A 1 152 ? -1.612 1.152 10.384 1.00 87.88 152 LEU A N 1
ATOM 1194 C CA . LEU A 1 152 ? -1.557 -0.184 10.980 1.00 87.88 152 LEU A CA 1
ATOM 1195 C C . LEU A 1 152 ? -1.171 -0.118 12.458 1.00 87.88 152 LEU A C 1
ATOM 1197 O O . LEU A 1 152 ? -1.825 -0.737 13.289 1.00 87.88 152 LEU A O 1
ATOM 1201 N N . HIS A 1 153 ? -0.164 0.685 12.802 1.00 92.06 153 HIS A N 1
ATOM 1202 C CA . HIS A 1 153 ? 0.266 0.866 14.183 1.00 92.06 153 HIS A CA 1
ATOM 1203 C C . HIS A 1 153 ? -0.851 1.450 15.052 1.00 92.06 153 HIS A C 1
ATOM 1205 O O . HIS A 1 153 ? -1.061 0.981 16.166 1.00 92.06 153 HIS A O 1
ATOM 1211 N N . ARG A 1 154 ? -1.591 2.452 14.559 1.00 93.50 154 ARG A N 1
ATOM 1212 C CA . ARG A 1 154 ? -2.749 2.996 15.285 1.00 93.50 154 ARG A CA 1
ATOM 1213 C C . ARG A 1 154 ? -3.818 1.936 15.517 1.00 93.50 154 ARG A C 1
ATOM 1215 O O . ARG A 1 154 ? -4.246 1.797 16.652 1.00 93.50 154 ARG A O 1
ATOM 1222 N N . GLY A 1 155 ? -4.166 1.152 14.496 1.00 93.75 155 GLY A N 1
ATOM 1223 C CA . GLY A 1 155 ? -5.141 0.067 14.641 1.00 93.75 155 GLY A CA 1
ATOM 1224 C C . GLY A 1 155 ? -4.719 -0.971 15.686 1.00 93.75 155 GLY A C 1
ATOM 1225 O O . GLY A 1 155 ? -5.496 -1.298 16.573 1.00 93.75 155 GLY A O 1
ATOM 1226 N N . VAL A 1 156 ? -3.457 -1.414 15.657 1.00 94.06 156 VAL A N 1
ATOM 1227 C CA . VAL A 1 156 ? -2.926 -2.368 16.650 1.00 94.06 156 VAL A CA 1
ATOM 1228 C C . VAL A 1 156 ? -2.932 -1.781 18.063 1.00 94.06 156 VAL A C 1
ATOM 1230 O O . VAL A 1 156 ? -3.276 -2.483 19.010 1.00 94.06 156 VAL A O 1
ATOM 1233 N N . VAL A 1 157 ? -2.565 -0.506 18.227 1.00 95.69 157 VAL A N 1
ATOM 1234 C CA . VAL A 1 157 ? -2.601 0.169 19.535 1.00 95.69 157 VAL A CA 1
ATOM 1235 C C . VAL A 1 157 ? -4.036 0.322 20.041 1.00 95.69 157 VAL A C 1
ATOM 1237 O O . VAL A 1 157 ? -4.292 0.063 21.212 1.00 95.69 157 VAL A O 1
ATOM 1240 N N . GLU A 1 158 ? -4.976 0.706 19.178 1.00 94.62 158 GLU A N 1
ATOM 1241 C CA . GLU A 1 158 ? -6.399 0.818 19.520 1.00 94.62 158 GLU A CA 1
ATOM 1242 C C . GLU A 1 158 ? -6.988 -0.537 19.933 1.00 94.62 158 GLU A C 1
ATOM 1244 O O . GLU A 1 158 ? -7.660 -0.624 20.963 1.00 94.62 158 GLU A O 1
ATOM 1249 N N . ASP A 1 159 ? -6.686 -1.605 19.192 1.00 94.62 159 ASP A N 1
ATOM 1250 C CA . ASP A 1 159 ? -7.123 -2.961 19.527 1.00 94.62 159 ASP A CA 1
ATOM 1251 C C . ASP A 1 159 ? -6.496 -3.450 20.839 1.00 94.62 159 ASP A C 1
ATOM 1253 O O . ASP A 1 159 ? -7.191 -4.026 21.680 1.00 94.62 159 ASP A O 1
ATOM 1257 N N . ALA A 1 160 ? -5.208 -3.177 21.065 1.00 95.00 160 ALA A N 1
ATOM 1258 C CA . ALA A 1 160 ? -4.527 -3.516 22.312 1.00 95.00 160 ALA A CA 1
ATOM 1259 C C . ALA A 1 160 ? -5.152 -2.796 23.519 1.00 95.00 160 ALA A C 1
ATOM 1261 O O . ALA A 1 160 ? -5.481 -3.449 24.510 1.00 95.00 160 ALA A O 1
ATOM 1262 N N . LEU A 1 161 ? -5.400 -1.485 23.414 1.00 92.94 161 LEU A N 1
ATOM 1263 C CA . LEU A 1 161 ? -6.077 -0.702 24.455 1.00 92.94 161 LEU A CA 1
ATOM 1264 C C . LEU A 1 161 ? -7.498 -1.210 24.703 1.00 92.94 161 LEU A C 1
ATOM 1266 O O . LEU A 1 161 ? -7.937 -1.324 25.846 1.00 92.94 161 LEU A O 1
ATOM 1270 N N . ARG A 1 162 ? -8.229 -1.571 23.644 1.00 93.75 162 ARG A N 1
ATOM 1271 C CA . ARG A 1 162 ? -9.566 -2.154 23.774 1.00 93.75 162 ARG A CA 1
ATOM 1272 C C . ARG A 1 162 ? -9.519 -3.489 24.514 1.00 93.75 162 ARG A C 1
ATOM 1274 O O . ARG A 1 162 ? -10.367 -3.735 25.371 1.00 93.75 162 ARG A O 1
ATOM 1281 N N . HIS A 1 163 ? -8.542 -4.341 24.212 1.00 93.50 163 HIS A N 1
ATOM 1282 C CA . HIS A 1 163 ? -8.340 -5.596 24.929 1.00 93.50 163 HIS A CA 1
ATOM 1283 C C . HIS A 1 163 ? -7.964 -5.374 26.397 1.00 93.50 163 HIS A C 1
ATOM 1285 O O . HIS A 1 163 ? -8.478 -6.093 27.253 1.00 93.50 163 HIS A O 1
ATOM 1291 N N . GLU A 1 164 ? -7.149 -4.365 26.700 1.00 92.88 164 GLU A N 1
ATOM 1292 C CA . GLU A 1 164 ? -6.792 -3.987 28.068 1.00 92.88 164 GLU A CA 1
ATOM 1293 C C . GLU A 1 164 ? -8.011 -3.500 28.861 1.00 92.88 164 GLU A C 1
ATOM 1295 O O . GLU A 1 164 ? -8.272 -4.008 29.948 1.00 92.88 164 GLU A O 1
ATOM 1300 N N . VAL A 1 165 ? -8.832 -2.613 28.292 1.00 89.31 165 VAL A N 1
ATOM 1301 C CA . VAL A 1 165 ? -10.082 -2.148 28.922 1.00 89.31 165 VAL A CA 1
ATOM 1302 C C . VAL A 1 165 ? -11.043 -3.315 29.165 1.00 89.31 165 VAL A C 1
ATOM 1304 O O . VAL A 1 165 ? -11.642 -3.428 30.236 1.00 89.31 165 VAL A O 1
ATOM 1307 N N . VAL A 1 166 ? -11.178 -4.230 28.201 1.00 89.50 166 VAL A N 1
ATOM 1308 C CA . VAL A 1 166 ? -12.010 -5.434 28.362 1.00 89.50 166 VAL A CA 1
ATOM 1309 C C . VAL A 1 166 ? -11.449 -6.360 29.448 1.00 89.50 166 VAL A C 1
ATOM 1311 O O . VAL A 1 166 ? -12.212 -6.942 30.216 1.00 89.50 166 VAL A O 1
ATOM 1314 N N . ALA A 1 167 ? -10.130 -6.505 29.550 1.00 89.44 167 ALA A N 1
ATOM 1315 C CA . ALA A 1 167 ? -9.506 -7.301 30.600 1.00 89.44 167 ALA A CA 1
ATOM 1316 C C . ALA A 1 167 ? -9.670 -6.651 31.983 1.00 89.44 167 ALA A C 1
ATOM 1318 O O . ALA A 1 167 ? -10.025 -7.341 32.934 1.00 89.44 167 ALA A O 1
ATOM 1319 N N . MET A 1 168 ? -9.486 -5.333 32.087 1.00 86.88 168 MET A N 1
ATOM 1320 C CA . MET A 1 168 ? -9.646 -4.567 33.323 1.00 86.88 168 MET A CA 1
ATOM 1321 C C . MET A 1 168 ? -11.091 -4.611 33.828 1.00 86.88 168 MET A C 1
ATOM 1323 O O . MET A 1 168 ? -11.327 -4.860 35.006 1.00 86.88 168 MET A O 1
ATOM 1327 N N . THR A 1 169 ? -12.068 -4.449 32.933 1.00 81.38 169 THR A N 1
ATOM 1328 C CA . THR A 1 169 ? -13.495 -4.576 33.278 1.00 81.38 169 THR A CA 1
ATOM 1329 C C . THR A 1 169 ? -13.860 -5.994 33.713 1.00 81.38 169 THR A C 1
ATOM 1331 O O . THR A 1 169 ? -14.617 -6.157 34.666 1.00 81.38 169 THR A O 1
ATOM 1334 N N . ARG A 1 170 ? -13.284 -7.031 33.089 1.00 81.31 170 ARG A N 1
ATOM 1335 C CA . ARG A 1 170 ? -13.438 -8.423 33.549 1.00 81.31 170 ARG A CA 1
ATOM 1336 C C . ARG A 1 170 ? -12.785 -8.674 34.901 1.00 81.31 170 ARG A C 1
ATOM 1338 O O . ARG A 1 170 ? -13.346 -9.408 35.701 1.00 81.31 170 ARG A O 1
ATOM 1345 N N . LEU A 1 171 ? -11.614 -8.093 35.155 1.00 81.94 171 LEU A N 1
ATOM 1346 C CA . LEU A 1 171 ? -10.943 -8.209 36.447 1.00 81.94 171 LEU A CA 1
ATOM 1347 C C . LEU A 1 171 ? -11.809 -7.576 37.535 1.00 81.94 171 LEU A C 1
ATOM 1349 O O . LEU A 1 171 ? -12.068 -8.230 38.537 1.00 81.94 171 LEU A O 1
ATOM 1353 N N . LEU A 1 172 ? -12.334 -6.372 37.291 1.00 80.94 172 LEU A N 1
ATOM 1354 C CA . LEU A 1 172 ? -13.284 -5.708 38.182 1.00 80.94 172 LEU A CA 1
ATOM 1355 C C . LEU A 1 172 ? -14.535 -6.563 38.440 1.00 80.94 172 LEU A C 1
ATOM 1357 O O . LEU A 1 172 ? -14.935 -6.694 39.590 1.00 80.94 172 LEU A O 1
ATOM 1361 N N . ASP A 1 173 ? -15.113 -7.194 37.411 1.00 79.56 173 ASP A N 1
ATOM 1362 C CA . ASP A 1 173 ? -16.270 -8.097 37.568 1.00 79.56 173 ASP A CA 1
ATOM 1363 C C . ASP A 1 173 ? -15.937 -9.407 38.313 1.00 79.56 173 ASP A C 1
ATOM 1365 O O . ASP A 1 173 ? -16.831 -10.041 38.872 1.00 79.56 173 ASP A O 1
ATOM 1369 N N . LEU A 1 174 ? -14.667 -9.829 38.328 1.00 80.75 174 LEU A N 1
ATOM 1370 C CA . LEU A 1 174 ? -14.202 -11.001 39.078 1.00 80.75 174 LEU A CA 1
ATOM 1371 C C . LEU A 1 174 ? -13.852 -10.673 40.533 1.00 80.75 174 LEU A C 1
ATOM 1373 O O . LEU A 1 174 ? -14.070 -11.506 41.409 1.00 80.75 174 LEU A O 1
ATOM 1377 N N . THR A 1 175 ? -13.268 -9.503 40.799 1.00 83.00 175 THR A N 1
ATOM 1378 C CA . THR A 1 175 ? -12.846 -9.102 42.151 1.00 83.00 175 THR A CA 1
ATOM 1379 C C . THR A 1 175 ? -13.958 -8.442 42.953 1.00 83.00 175 THR A C 1
ATOM 1381 O O . THR A 1 175 ? -13.912 -8.462 44.181 1.00 83.00 175 THR A O 1
ATOM 1384 N N . CYS A 1 176 ? -14.928 -7.823 42.282 1.00 80.50 176 CYS A N 1
ATOM 1385 C CA . CYS A 1 176 ? -16.033 -7.120 42.914 1.00 80.50 176 CYS A CA 1
ATOM 1386 C C . CYS A 1 176 ? -17.347 -7.814 42.557 1.00 80.50 176 CYS A C 1
ATOM 1388 O O . CYS A 1 176 ? -17.650 -7.999 41.382 1.00 80.50 176 CYS A O 1
ATOM 1390 N N . ASP A 1 177 ? -18.169 -8.124 43.561 1.00 79.69 177 ASP A N 1
ATOM 1391 C CA . ASP A 1 177 ? -19.497 -8.704 43.319 1.00 79.69 177 ASP A CA 1
ATOM 1392 C C . ASP A 1 177 ? -20.382 -7.759 42.494 1.00 79.69 177 ASP A C 1
ATOM 1394 O O . ASP A 1 177 ? -21.178 -8.197 41.655 1.00 79.69 177 ASP A O 1
ATOM 1398 N N . VAL A 1 178 ? -20.227 -6.447 42.718 1.00 82.25 178 VAL A N 1
ATOM 1399 C CA . VAL A 1 178 ? -20.972 -5.398 42.029 1.00 82.25 178 VAL A CA 1
ATOM 1400 C C . VAL A 1 178 ? -20.134 -4.121 41.892 1.00 82.25 178 VAL A C 1
ATOM 1402 O O . VAL A 1 178 ? -19.634 -3.591 42.881 1.00 82.25 178 VAL A O 1
ATOM 1405 N N . VAL A 1 179 ? -20.038 -3.588 40.670 1.00 77.31 179 VAL A N 1
ATOM 1406 C CA . VAL A 1 179 ? -19.439 -2.274 40.370 1.00 77.31 179 VAL A CA 1
ATOM 1407 C C . VAL A 1 179 ? -20.532 -1.326 39.877 1.00 77.31 179 VAL A C 1
ATOM 1409 O O . VAL A 1 179 ? -21.362 -1.713 39.050 1.00 77.31 179 VAL A O 1
ATOM 1412 N N . VAL A 1 180 ? -20.552 -0.097 40.398 1.00 84.94 180 VAL A N 1
ATOM 1413 C CA . VAL A 1 180 ? -21.562 0.923 40.076 1.00 84.94 180 VAL A CA 1
ATOM 1414 C C . VAL A 1 180 ? -20.864 2.230 39.728 1.00 84.94 180 VAL A C 1
ATOM 1416 O O . VAL A 1 180 ? -20.147 2.781 40.560 1.00 84.94 180 VAL A O 1
ATOM 1419 N N . GLU A 1 181 ? -21.087 2.739 38.518 1.00 84.50 181 GLU A N 1
ATOM 1420 C CA . GLU A 1 181 ? -20.661 4.092 38.153 1.00 84.50 181 GLU A CA 1
ATOM 1421 C C . GLU A 1 181 ? -21.690 5.103 38.673 1.00 84.50 181 GLU A C 1
ATOM 1423 O O . GLU A 1 181 ? -22.892 4.989 38.402 1.00 84.50 181 GLU A O 1
ATOM 1428 N N . MET A 1 182 ? -21.213 6.083 39.445 1.00 87.06 182 MET A N 1
ATOM 1429 C CA . MET A 1 182 ? -22.033 7.144 40.026 1.00 87.06 182 MET A CA 1
ATOM 1430 C C . MET A 1 182 ? -21.619 8.506 39.469 1.00 87.06 182 MET A C 1
ATOM 1432 O O . MET A 1 182 ? -20.434 8.770 39.282 1.00 87.06 182 MET A O 1
ATOM 1436 N N . ASP A 1 183 ? -22.595 9.374 39.219 1.00 87.81 183 ASP A N 1
ATOM 1437 C CA . ASP A 1 183 ? -22.358 10.784 38.896 1.00 87.81 183 ASP A CA 1
ATOM 1438 C C . ASP A 1 183 ? -21.994 11.585 40.166 1.00 87.81 183 ASP A C 1
ATOM 1440 O O . ASP A 1 183 ? -22.224 11.138 41.291 1.00 87.81 183 ASP A O 1
ATOM 1444 N N . SER A 1 184 ? -21.492 12.805 39.987 1.00 86.00 184 SER A N 1
ATOM 1445 C CA . SER A 1 184 ? -21.233 13.831 41.010 1.00 86.00 184 SER A CA 1
ATOM 1446 C C . SER A 1 184 ? -22.375 14.013 42.024 1.00 86.00 184 SER A C 1
ATOM 1448 O O . SER A 1 184 ? -22.140 14.342 43.183 1.00 86.00 184 SER A O 1
ATOM 1450 N N . GLY A 1 185 ? -23.622 13.748 41.621 1.00 86.56 185 GLY A N 1
ATOM 1451 C CA . GLY A 1 185 ? -24.804 13.761 42.488 1.00 86.56 185 GLY A CA 1
ATOM 1452 C C . GLY A 1 185 ? -25.123 12.442 43.208 1.00 86.56 185 GLY A C 1
ATOM 1453 O O . GLY A 1 185 ? -26.248 12.301 43.695 1.00 86.56 185 GLY A O 1
ATOM 1454 N N . LEU A 1 186 ? -24.204 11.466 43.230 1.00 86.00 186 LEU A N 1
ATOM 1455 C CA . LEU A 1 186 ? -24.400 10.097 43.743 1.00 86.00 186 LEU A CA 1
ATOM 1456 C C . LEU A 1 186 ? -25.589 9.363 43.088 1.00 86.00 186 LEU A C 1
ATOM 1458 O O . LEU A 1 186 ? -26.273 8.544 43.716 1.00 86.00 186 LEU A O 1
ATOM 1462 N N . ARG A 1 187 ? -25.866 9.690 41.822 1.00 91.56 187 ARG A N 1
ATOM 1463 C CA . ARG A 1 187 ? -26.882 9.028 40.995 1.00 91.56 187 ARG A CA 1
ATOM 1464 C C . ARG A 1 187 ? -26.239 7.923 40.177 1.00 91.56 187 ARG A C 1
ATOM 1466 O O . ARG A 1 187 ? -25.131 8.102 39.682 1.00 91.56 187 ARG A O 1
ATOM 1473 N N . ILE A 1 188 ? -26.938 6.806 40.020 1.00 90.56 188 ILE A N 1
ATOM 1474 C CA . ILE A 1 188 ? -26.448 5.671 39.235 1.00 90.56 188 ILE A CA 1
ATOM 1475 C C . ILE A 1 188 ? -26.554 6.024 37.745 1.00 90.56 188 ILE A C 1
ATOM 1477 O O . ILE A 1 188 ? -27.659 6.105 37.206 1.00 90.56 188 ILE A O 1
ATOM 1481 N N . SER A 1 189 ? -25.413 6.234 37.083 1.00 90.06 189 SER A N 1
ATOM 1482 C CA . SER A 1 189 ? -25.360 6.591 35.656 1.00 90.06 189 SER A CA 1
ATOM 1483 C C . SER A 1 189 ? -25.373 5.349 34.761 1.00 90.06 189 SER A C 1
ATOM 1485 O O . SER A 1 189 ? -26.068 5.308 33.745 1.00 90.06 189 SER A O 1
ATOM 1487 N N . ARG A 1 190 ? -24.641 4.300 35.160 1.00 84.25 190 ARG A N 1
ATOM 1488 C CA . ARG A 1 190 ? -24.603 2.995 34.487 1.00 84.25 190 ARG A CA 1
ATOM 1489 C C . ARG A 1 190 ? -24.670 1.859 35.510 1.00 84.25 190 ARG A C 1
ATOM 1491 O O . ARG A 1 190 ? -23.654 1.523 36.121 1.00 84.25 190 ARG A O 1
ATOM 1498 N N . PRO A 1 191 ? -25.848 1.243 35.715 1.00 79.19 191 PRO A N 1
ATOM 1499 C CA . PRO A 1 191 ? -25.953 0.096 36.604 1.00 79.19 191 PRO A CA 1
ATOM 1500 C C . PRO A 1 191 ? -25.300 -1.139 35.976 1.00 79.19 191 PRO A C 1
ATOM 1502 O O . PRO A 1 191 ? -25.565 -1.472 34.819 1.00 79.19 191 PRO A O 1
ATOM 1505 N N . SER A 1 192 ? -24.496 -1.867 36.756 1.00 81.75 192 SER A N 1
ATOM 1506 C CA . SER A 1 192 ? -24.102 -3.231 36.388 1.00 81.75 192 SER A CA 1
ATO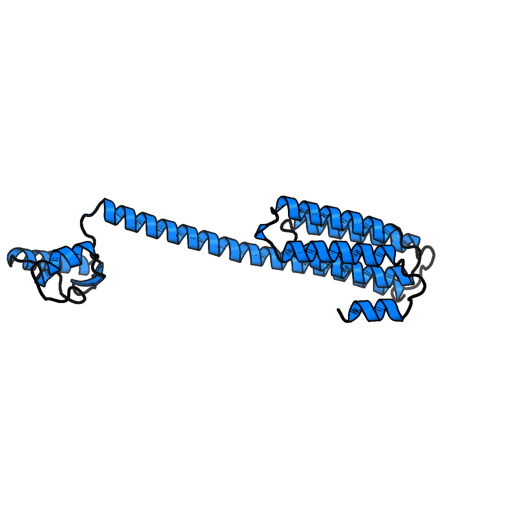M 1507 C C . SER A 1 192 ? -25.358 -4.109 36.238 1.00 81.75 192 SER A C 1
ATOM 1509 O O . SER A 1 192 ? -26.266 -4.005 37.070 1.00 81.75 192 SER A O 1
ATOM 1511 N N . PRO A 1 193 ? -25.436 -5.011 35.239 1.00 79.19 193 PRO A N 1
ATOM 1512 C CA . PRO A 1 193 ? -26.573 -5.919 35.075 1.00 79.19 193 PRO A CA 1
ATOM 1513 C C . PRO A 1 193 ? -26.871 -6.745 36.336 1.00 79.19 193 PRO A C 1
ATOM 1515 O O . PRO A 1 193 ? -28.035 -6.981 36.656 1.00 79.19 193 PRO A O 1
ATOM 1518 N N . LYS A 1 194 ? -25.827 -7.135 37.089 1.00 79.31 194 LYS A N 1
ATOM 1519 C CA . LYS A 1 194 ? -25.962 -7.844 38.373 1.00 79.31 194 LYS A CA 1
ATOM 1520 C C . LYS A 1 194 ? -26.599 -6.957 39.447 1.00 79.31 194 LYS A C 1
ATOM 1522 O O . LYS A 1 194 ? -27.514 -7.407 40.131 1.00 79.31 194 LYS A O 1
ATOM 1527 N N . LEU A 1 195 ? -26.170 -5.692 39.554 1.00 81.75 195 LEU A N 1
ATOM 1528 C CA . LEU A 1 195 ? -26.777 -4.716 40.469 1.00 81.75 195 LEU A CA 1
ATOM 1529 C C . LEU A 1 195 ? -28.255 -4.521 40.141 1.00 81.75 195 LEU A C 1
ATOM 1531 O O . LEU A 1 195 ? -29.091 -4.559 41.036 1.00 81.75 195 LEU A O 1
ATOM 1535 N N . ALA A 1 196 ? -28.573 -4.313 38.862 1.00 83.25 196 ALA A N 1
ATOM 1536 C CA . ALA A 1 196 ? -29.944 -4.099 38.427 1.00 83.25 196 ALA A CA 1
ATOM 1537 C C . ALA A 1 196 ? -30.826 -5.293 38.815 1.00 83.25 196 ALA A C 1
ATOM 1539 O O . ALA A 1 196 ? -31.887 -5.099 39.397 1.00 83.25 196 ALA A O 1
ATOM 1540 N N . ALA A 1 197 ? -30.352 -6.524 38.596 1.00 82.31 197 ALA A N 1
ATOM 1541 C CA . ALA A 1 197 ? -31.067 -7.725 39.017 1.00 82.31 197 ALA A CA 1
ATOM 1542 C C . ALA A 1 197 ? -31.263 -7.801 40.545 1.00 82.31 197 ALA A C 1
ATOM 1544 O O . ALA A 1 197 ? -32.354 -8.134 41.001 1.00 82.31 197 ALA A O 1
ATOM 1545 N N . MET A 1 198 ? -30.240 -7.458 41.336 1.00 81.44 198 MET A N 1
ATOM 1546 C CA . MET A 1 198 ? -30.326 -7.450 42.803 1.00 81.44 198 MET A CA 1
ATOM 1547 C C . MET A 1 198 ? -31.286 -6.379 43.338 1.00 81.44 198 MET A C 1
ATOM 1549 O O . MET A 1 198 ? -32.082 -6.664 44.229 1.00 81.44 198 MET A O 1
ATOM 1553 N N . LEU A 1 199 ? -31.247 -5.162 42.788 1.00 81.88 199 LEU A N 1
ATOM 1554 C CA . LEU A 1 199 ? -32.073 -4.034 43.236 1.00 81.88 199 LEU A CA 1
ATOM 1555 C C . LEU A 1 199 ? -33.533 -4.132 42.767 1.00 81.88 199 LEU A C 1
ATOM 1557 O O . LEU A 1 199 ? -34.450 -3.712 43.480 1.00 81.88 199 LEU A O 1
ATOM 1561 N N . MET A 1 200 ? -33.770 -4.711 41.587 1.00 80.81 200 MET A N 1
ATOM 1562 C CA . MET A 1 200 ? -35.124 -4.916 41.060 1.00 80.81 200 MET A CA 1
ATOM 1563 C C . MET A 1 200 ? -35.846 -6.107 41.699 1.00 80.81 200 MET A C 1
ATOM 1565 O O . MET A 1 200 ? -37.063 -6.208 41.566 1.00 80.81 200 MET A O 1
ATOM 1569 N N . LEU A 1 201 ? -35.152 -6.978 42.447 1.00 78.25 201 LEU A N 1
ATOM 1570 C CA . LEU A 1 201 ? -35.768 -8.153 43.081 1.00 78.25 201 LEU A CA 1
ATOM 1571 C C . LEU A 1 201 ? -36.820 -7.805 44.158 1.00 78.25 201 LEU A C 1
ATOM 1573 O O . LEU A 1 201 ? -37.558 -8.682 44.598 1.00 78.25 201 LEU A O 1
ATOM 1577 N N . GLY A 1 202 ? -36.913 -6.540 44.579 1.00 70.69 202 GLY A N 1
ATOM 1578 C CA . GLY A 1 202 ? -37.896 -6.077 45.565 1.00 70.69 202 GLY A CA 1
ATOM 1579 C C . GLY A 1 202 ? -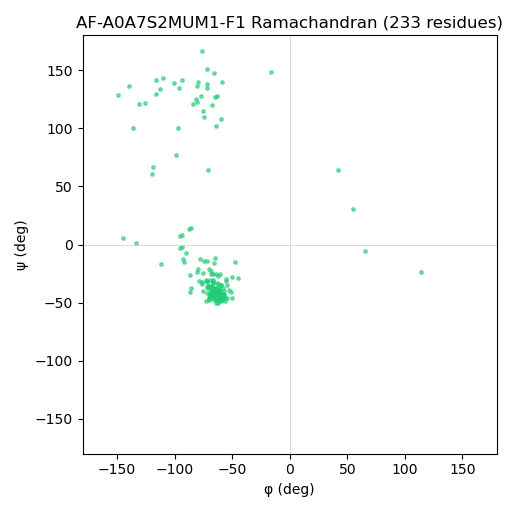38.435 -4.665 45.335 1.00 70.69 202 GLY A C 1
ATOM 1580 O O . GLY A 1 202 ? -39.174 -4.160 46.177 1.00 70.69 202 GLY A O 1
ATOM 1581 N N . SER A 1 203 ? -38.080 -4.007 44.226 1.00 76.81 203 SER A N 1
ATOM 1582 C CA . SER A 1 203 ? -38.518 -2.640 43.939 1.00 76.81 203 SER A CA 1
ATOM 1583 C C . SER A 1 203 ? -38.876 -2.461 42.463 1.00 76.81 203 SER A C 1
ATOM 1585 O O . SER A 1 203 ? -38.156 -2.907 41.576 1.00 76.81 203 SER A O 1
ATOM 1587 N N . ASN A 1 204 ? -39.988 -1.771 42.193 1.00 81.44 204 ASN A N 1
ATOM 1588 C CA . ASN A 1 204 ? -40.394 -1.380 40.834 1.00 81.44 204 ASN A CA 1
ATOM 1589 C C . ASN A 1 204 ? -39.747 -0.051 40.397 1.00 81.44 204 ASN A C 1
ATOM 1591 O O . ASN A 1 204 ? -40.212 0.590 39.455 1.00 81.44 204 ASN A O 1
ATOM 1595 N N . LEU A 1 205 ? -38.726 0.409 41.125 1.00 83.00 205 LEU A N 1
ATOM 1596 C CA . LEU A 1 205 ? -38.080 1.687 40.866 1.00 83.00 205 LEU A CA 1
ATOM 1597 C C . LEU A 1 205 ? -37.079 1.540 39.711 1.00 83.00 205 LEU A C 1
ATOM 1599 O O . LEU A 1 205 ? -36.328 0.562 39.671 1.00 83.00 205 LEU A O 1
ATOM 1603 N N . PRO A 1 206 ? -37.040 2.498 38.768 1.00 86.38 206 PRO A N 1
ATOM 1604 C CA . PRO A 1 206 ? -36.005 2.516 37.747 1.00 86.38 206 PRO A CA 1
ATOM 1605 C C . PRO A 1 206 ? -34.639 2.742 38.406 1.00 86.38 206 PRO A C 1
ATOM 1607 O O . PRO A 1 206 ? -34.453 3.693 39.159 1.00 86.38 206 PRO A O 1
ATOM 1610 N N . VAL A 1 207 ? -33.681 1.856 38.120 1.00 86.00 207 VAL A N 1
ATOM 1611 C CA . VAL A 1 207 ? -32.327 1.913 38.701 1.00 86.00 207 VAL A CA 1
ATOM 1612 C C . VAL A 1 207 ? -31.499 3.056 38.099 1.00 86.00 207 VAL A C 1
ATOM 1614 O O . VAL A 1 207 ? -30.670 3.649 38.780 1.00 86.00 207 VAL A O 1
ATOM 1617 N N . VAL A 1 208 ? -31.738 3.416 36.838 1.00 89.38 208 VAL A N 1
ATOM 1618 C CA . VAL A 1 208 ? -31.043 4.534 36.177 1.00 89.38 208 VAL A CA 1
ATOM 1619 C C . VAL A 1 208 ? -31.529 5.870 36.753 1.00 89.38 208 VAL A C 1
ATOM 1621 O O . VAL A 1 208 ? -32.723 6.032 36.994 1.00 89.38 208 VAL A O 1
ATOM 1624 N N . ASP A 1 209 ? -30.607 6.806 36.998 1.00 89.94 209 ASP A N 1
ATOM 1625 C CA . ASP A 1 209 ? -30.825 8.153 37.571 1.00 89.94 209 ASP A CA 1
ATOM 1626 C C . ASP A 1 209 ? -31.329 8.220 39.020 1.00 89.94 209 ASP A C 1
ATOM 1628 O O . ASP A 1 209 ? -31.401 9.308 39.609 1.00 89.94 209 ASP A O 1
ATOM 1632 N N . SER A 1 210 ? -31.640 7.079 39.627 1.00 90.75 210 SER A N 1
ATOM 1633 C CA . SER A 1 210 ? -31.976 6.986 41.047 1.00 90.75 210 SER A CA 1
ATOM 1634 C C . SER A 1 210 ? -30.740 7.194 41.931 1.00 90.75 210 SER A C 1
ATOM 1636 O O . SER A 1 210 ? -29.597 6.953 41.520 1.00 90.75 210 SER A O 1
ATOM 1638 N N . ARG A 1 211 ? -30.946 7.715 43.148 1.00 90.88 211 ARG A N 1
ATOM 1639 C CA . ARG A 1 211 ? -29.844 7.908 44.097 1.00 90.88 211 ARG A CA 1
ATOM 1640 C C . ARG A 1 211 ? -29.540 6.571 44.749 1.00 90.88 211 ARG A C 1
ATOM 1642 O O . ARG A 1 211 ? -30.455 5.863 45.155 1.00 90.88 211 ARG A O 1
ATOM 1649 N N . LEU A 1 212 ? -28.261 6.260 44.954 1.00 88.69 212 LEU A N 1
ATOM 1650 C CA . LEU A 1 212 ? -27.875 5.015 45.635 1.00 88.69 212 LEU A CA 1
ATOM 1651 C C . LEU A 1 212 ? -28.537 4.877 47.026 1.00 88.69 212 LEU A C 1
ATOM 1653 O O . LEU A 1 212 ? -28.874 3.780 47.462 1.00 88.69 212 LEU A O 1
ATOM 1657 N N . GLN A 1 213 ? -28.778 6.011 47.689 1.00 90.88 213 GLN A N 1
ATOM 1658 C CA . GLN A 1 213 ? -29.434 6.108 48.996 1.00 90.88 213 GLN A CA 1
ATOM 1659 C C . GLN A 1 213 ? -30.878 5.582 48.996 1.00 90.88 213 GLN A C 1
ATOM 1661 O O . GLN A 1 213 ? -31.355 5.132 50.039 1.00 90.88 213 GLN A O 1
ATOM 1666 N N . ASP A 1 214 ? -31.566 5.618 47.852 1.00 89.94 214 ASP A N 1
ATOM 1667 C CA . ASP A 1 214 ? -32.962 5.188 47.735 1.00 89.94 214 ASP A CA 1
ATOM 1668 C C . ASP A 1 214 ? -33.095 3.665 47.913 1.00 89.94 214 ASP A C 1
ATOM 1670 O O . ASP A 1 214 ? -34.125 3.182 48.383 1.00 89.94 214 ASP A O 1
ATOM 1674 N N . PHE A 1 215 ? -32.023 2.916 47.629 1.00 87.94 215 PHE A N 1
ATOM 1675 C CA . PHE A 1 215 ? -31.962 1.462 47.802 1.00 87.94 215 PHE A CA 1
ATOM 1676 C C . PHE A 1 215 ? -31.381 1.017 49.149 1.00 87.94 215 PHE A C 1
ATOM 1678 O O . PHE A 1 215 ? -31.324 -0.181 49.422 1.00 87.94 215 PHE A O 1
ATOM 1685 N N . MET A 1 216 ? -30.956 1.947 50.010 1.00 89.69 216 MET A N 1
ATOM 1686 C CA . MET A 1 216 ? -30.462 1.613 51.348 1.00 89.69 216 MET A CA 1
ATOM 1687 C C . MET A 1 216 ? -31.639 1.477 52.320 1.00 89.69 216 MET A C 1
ATOM 1689 O O . MET A 1 216 ? -32.378 2.453 52.509 1.00 89.69 216 MET A O 1
ATOM 1693 N N . PRO A 1 217 ? -31.834 0.311 52.961 1.00 87.88 217 PRO A N 1
ATOM 1694 C CA . PRO A 1 217 ? -32.975 0.094 53.847 1.00 87.88 217 PRO A CA 1
ATOM 1695 C C . PRO A 1 217 ? -32.852 0.867 55.167 1.00 87.88 217 PRO A C 1
ATOM 1697 O O . PRO A 1 217 ? -33.859 1.300 55.722 1.00 87.88 217 PRO A O 1
ATOM 1700 N N . LEU A 1 218 ? -31.629 1.068 55.666 1.00 94.31 218 LEU A N 1
ATOM 1701 C CA . LEU A 1 218 ? -31.367 1.702 56.956 1.00 94.31 218 LEU A CA 1
ATOM 1702 C C . LEU A 1 218 ? -31.066 3.197 56.792 1.00 94.31 218 LEU A C 1
ATOM 1704 O O . LEU A 1 218 ? -30.264 3.606 55.953 1.00 94.31 218 LEU A O 1
ATOM 1708 N N . ALA A 1 219 ? -31.682 4.030 57.636 1.00 92.19 219 ALA A N 1
ATOM 1709 C CA . ALA A 1 219 ? -31.455 5.477 57.626 1.00 92.19 219 ALA A CA 1
ATOM 1710 C C . ALA A 1 219 ? -30.027 5.858 58.058 1.00 92.19 219 ALA A C 1
ATOM 1712 O O . ALA A 1 219 ? -29.484 6.842 57.558 1.00 92.19 219 ALA A O 1
ATOM 1713 N N . SER A 1 220 ? -29.408 5.064 58.940 1.00 93.75 220 SER A N 1
ATOM 1714 C CA . SER A 1 220 ? -28.007 5.227 59.353 1.00 93.75 220 SER A CA 1
ATOM 1715 C C . SER A 1 220 ? -27.053 5.175 58.164 1.00 93.75 220 SER A C 1
ATOM 1717 O O . SER A 1 220 ? -26.154 6.006 58.056 1.00 93.75 220 SER A O 1
ATOM 1719 N N . ASP A 1 221 ? -27.291 4.244 57.242 1.00 90.38 221 ASP A N 1
ATOM 1720 C CA . ASP A 1 221 ? -26.404 3.981 56.109 1.00 90.38 221 ASP A CA 1
ATOM 1721 C C . ASP A 1 221 ? -26.488 5.119 55.090 1.00 90.38 221 ASP A C 1
ATOM 1723 O O . ASP A 1 221 ? -25.474 5.555 54.547 1.00 90.38 221 ASP A O 1
ATOM 1727 N N . ARG A 1 222 ? -27.690 5.684 54.908 1.00 91.81 222 ARG A N 1
ATOM 1728 C CA . ARG A 1 222 ? -27.912 6.869 54.066 1.00 91.81 222 ARG A CA 1
ATOM 1729 C C . ARG A 1 222 ? -27.129 8.075 54.579 1.00 91.81 222 ARG A C 1
ATOM 1731 O O . ARG A 1 222 ? -26.486 8.761 53.787 1.00 91.81 222 ARG A O 1
ATOM 1738 N N . VAL A 1 223 ? -27.172 8.323 55.891 1.00 91.25 223 VAL A N 1
ATOM 1739 C CA . VAL A 1 223 ? -26.437 9.429 56.529 1.00 91.25 223 VAL A CA 1
ATOM 1740 C C . VAL A 1 223 ? -24.933 9.199 56.419 1.00 91.25 223 VAL A C 1
ATOM 1742 O O . VAL A 1 223 ? -24.202 10.116 56.052 1.00 91.25 223 VAL A O 1
ATOM 1745 N N . HIS A 1 224 ? -24.475 7.968 56.659 1.00 90.69 224 HIS A N 1
ATOM 1746 C CA . HIS A 1 224 ? -23.062 7.624 56.549 1.00 90.69 224 HIS A CA 1
ATOM 1747 C C . HIS A 1 224 ? -22.528 7.856 55.127 1.00 90.69 224 HIS A C 1
ATOM 1749 O O . HIS A 1 224 ? -21.502 8.516 54.946 1.00 90.69 224 HIS A O 1
ATOM 1755 N N . LEU A 1 225 ? -23.266 7.414 54.104 1.00 87.19 225 LEU A N 1
ATOM 1756 C CA . LEU A 1 225 ? -22.895 7.625 52.706 1.00 87.19 225 LEU A CA 1
ATOM 1757 C C . LEU A 1 225 ? -22.840 9.116 52.335 1.00 87.19 225 LEU A C 1
ATOM 1759 O O . LEU A 1 225 ? -21.944 9.531 51.606 1.00 87.19 225 LEU A O 1
ATOM 1763 N N . GLN A 1 226 ? -23.766 9.933 52.849 1.00 86.06 226 GLN A N 1
ATOM 1764 C CA . GLN A 1 226 ? -23.742 11.384 52.641 1.00 86.06 226 GLN A CA 1
ATOM 1765 C C . GLN A 1 226 ? -22.507 12.029 53.270 1.00 86.06 226 GLN A C 1
ATOM 1767 O O . GLN A 1 226 ? -21.873 12.863 52.631 1.00 86.06 226 GLN A O 1
ATOM 1772 N N . THR A 1 227 ? -22.137 11.626 54.490 1.00 88.56 227 THR A N 1
ATOM 1773 C CA . THR A 1 227 ? -20.936 12.154 55.152 1.00 88.56 227 THR A CA 1
ATOM 1774 C C . THR A 1 227 ? -19.651 11.763 54.429 1.00 88.56 227 THR A C 1
ATOM 1776 O O . THR A 1 227 ? -18.780 12.609 54.248 1.00 88.56 227 THR A O 1
ATOM 1779 N N . VAL A 1 228 ? -19.545 10.517 53.956 1.00 86.38 228 VAL A N 1
ATOM 1780 C CA . VAL A 1 228 ? -18.372 10.045 53.202 1.00 86.38 228 VAL A CA 1
ATOM 1781 C C . VAL A 1 228 ? -18.304 10.705 51.823 1.00 86.38 228 VAL A C 1
ATOM 1783 O O . VAL A 1 228 ? -17.248 11.190 51.425 1.00 86.38 228 VAL A O 1
ATOM 1786 N N . GLY A 1 229 ? -19.433 10.789 51.113 1.00 81.25 229 GLY A N 1
ATOM 1787 C CA . GLY A 1 229 ? -19.509 11.443 49.806 1.00 81.25 229 GLY A CA 1
ATOM 1788 C C . GLY A 1 229 ? -19.201 12.941 49.866 1.00 81.25 229 GLY A C 1
ATOM 1789 O O . GLY A 1 229 ? -18.532 13.457 48.979 1.00 81.25 229 GLY A O 1
ATOM 1790 N N . ALA A 1 230 ? -19.630 13.632 50.928 1.00 83.25 230 ALA A N 1
ATOM 1791 C CA . ALA A 1 230 ? -19.308 15.044 51.137 1.00 83.25 230 ALA A CA 1
ATOM 1792 C C . ALA A 1 230 ? -17.813 15.278 51.405 1.00 83.25 230 ALA A C 1
ATOM 1794 O O . ALA A 1 230 ? -17.290 16.303 50.980 1.00 83.25 230 ALA A O 1
ATOM 1795 N N . GLY A 1 231 ? -17.132 14.338 52.072 1.00 81.94 231 GLY A N 1
ATOM 1796 C CA . GLY A 1 231 ? -15.684 14.399 52.282 1.00 81.94 231 GLY A CA 1
ATOM 1797 C C . GLY A 1 231 ? -14.890 14.196 50.990 1.00 81.94 231 GLY A C 1
ATOM 1798 O O . GLY A 1 231 ? -13.987 14.968 50.706 1.00 81.94 231 GLY A O 1
ATOM 1799 N N . LEU A 1 232 ? -15.275 13.218 50.164 1.00 79.19 232 LEU A N 1
ATOM 1800 C CA . LEU A 1 232 ? -14.580 12.896 48.907 1.00 79.19 232 LEU A CA 1
ATOM 1801 C C . LEU A 1 232 ? -14.733 13.953 47.801 1.00 79.19 232 LEU A C 1
ATOM 1803 O O . LEU A 1 232 ? -13.945 13.956 46.867 1.00 79.19 232 LEU A O 1
ATOM 1807 N N . LEU A 1 233 ? -15.758 14.809 47.868 1.00 74.19 233 LEU A N 1
ATOM 1808 C CA . LEU A 1 233 ? -15.989 15.885 46.892 1.00 74.19 233 LEU A CA 1
ATOM 1809 C C . LEU A 1 233 ? -15.298 17.209 47.263 1.00 74.19 233 LEU A C 1
ATOM 1811 O O . LEU A 1 233 ? -15.377 18.164 46.491 1.00 74.19 233 LEU A O 1
ATOM 1815 N N . GLN A 1 234 ? -14.700 17.300 48.455 1.00 74.00 234 GLN A N 1
ATOM 1816 C CA . GLN A 1 234 ? -13.968 18.489 48.905 1.00 74.00 234 GLN A CA 1
ATOM 1817 C C . GLN A 1 234 ? -12.466 18.438 48.590 1.00 74.00 234 GLN A C 1
ATOM 1819 O O . GLN A 1 234 ? -11.819 19.483 48.678 1.00 74.00 234 GLN A O 1
ATOM 1824 N N . ASP A 1 235 ? -11.955 17.269 48.194 1.00 57.78 235 ASP A N 1
ATOM 1825 C CA . ASP A 1 235 ? -10.578 17.033 47.735 1.00 57.78 235 ASP A CA 1
ATOM 1826 C C . ASP A 1 235 ? -10.484 17.060 46.197 1.00 57.78 235 ASP A C 1
ATOM 1828 O O . ASP A 1 235 ? -9.460 17.566 45.678 1.00 57.78 235 ASP A O 1
#

Organism: NCBI:txid1333877

Secondary structure (DSSP, 8-state):
-HHHHHHHHTT-TT--HHHHHHHHHHHHHHHHHHH-GGGS-HHHHHHHHHHHHHHHHHHHTT---HHHHHHHHHHHHHHHHHHHHH-S-HHHHHHHHHHHHHHHHHHHHHHSSS----TT-HHHHHHHHHHHHHHHHHHHHHHHHHHHHHHHHHHHHHHHHHHHHHHHHHHHHHH-S--EEE-TTSBEEEE-HHHHHHHHTS--S-STT-BGGGG-S-HHHHHHHHHHHHHHT--